Protein AF-A0A7S0REN7-F1 (afdb_monomer_lite)

InterPro domains:
  IPR023296 Glycosyl hydrolase, five-bladed beta-propeller domain superfamily [G3DSA:2.115.10.20] (121-282)
  IPR023296 Glycosyl hydrolase, five-bladed beta-propeller domain superfamily [SSF75005] (129-282)
  IPR052176 Glycosyl Hydrolase Family 43 Enzymes [PTHR43772] (129-278)
  IPR056442 Glucosamine inositolphosphorylceramide transferase 1, N-terminal [PF24793] (71-279)

Secondary structure (DSSP, 8-state):
----------------HHHHHHHHHHHHHHHHHHHHHHHHHHHHHHHSTTT-SS-HHHHHSS--S---STT---SS----EEEEEEEETTEEEEEEEEEE-TTSSTTSS-EEEEEEEEEEEEESSSSSEEEEEEEEEEEETTTTEEEEEEEEESSTTSS-EEEEEEE--SS--EEEEEEEETTTTEEEEEEE-GGGT--SBP-EEEETTTTTS--EE-S--B-SS--SEEEEEEETTEEEEEEEEE-SSSGGGEEEEEEEESSTTS--EE-TT--SB--TTT--

Structure (mmCIF, N/CA/C/O backbone):
data_AF-A0A7S0REN7-F1
#
_entry.id   AF-A0A7S0REN7-F1
#
loop_
_atom_site.group_PDB
_atom_site.id
_atom_site.type_symbol
_atom_site.label_atom_id
_atom_site.label_alt_id
_atom_site.label_comp_id
_atom_site.label_asym_id
_atom_site.label_entity_id
_atom_site.label_seq_id
_atom_site.pdbx_PDB_ins_code
_atom_site.Cartn_x
_atom_site.Cartn_y
_atom_site.Cartn_z
_atom_site.occupancy
_atom_site.B_iso_or_equiv
_atom_site.auth_seq_id
_atom_site.auth_comp_id
_atom_site.auth_asym_id
_atom_site.auth_atom_id
_atom_site.pdbx_PDB_model_num
ATOM 1 N N . ALA A 1 1 ? 48.075 -21.005 -81.619 1.00 33.81 1 ALA A N 1
ATOM 2 C CA . ALA A 1 1 ? 49.100 -20.412 -80.735 1.00 33.81 1 ALA A CA 1
ATOM 3 C C . ALA A 1 1 ? 48.673 -18.976 -80.463 1.00 33.81 1 ALA A C 1
ATOM 5 O O . ALA A 1 1 ? 48.419 -18.291 -81.435 1.00 33.81 1 ALA A O 1
ATOM 6 N N . ILE A 1 2 ? 48.460 -18.442 -79.264 1.00 30.95 2 ILE A N 1
ATOM 7 C CA . ILE A 1 2 ? 48.716 -18.791 -77.857 1.00 30.95 2 ILE A CA 1
ATOM 8 C C . ILE A 1 2 ? 47.701 -17.896 -77.093 1.00 30.95 2 ILE A C 1
ATOM 10 O O . ILE A 1 2 ? 47.558 -16.732 -77.445 1.00 30.95 2 ILE A O 1
ATOM 14 N N . VAL A 1 3 ? 46.753 -18.483 -76.358 1.00 32.97 3 VAL A N 1
ATOM 15 C CA . VAL A 1 3 ? 46.650 -18.496 -74.878 1.00 32.97 3 VAL A CA 1
ATOM 16 C C . VAL A 1 3 ? 46.280 -17.147 -74.230 1.00 32.97 3 VAL A C 1
ATOM 18 O O . VAL A 1 3 ? 46.967 -16.143 -74.359 1.00 32.97 3 VAL A O 1
ATOM 21 N N . SER A 1 4 ? 45.167 -17.224 -73.497 1.00 42.59 4 SER A N 1
ATOM 22 C CA . SER A 1 4 ? 44.650 -16.395 -72.403 1.00 42.59 4 SER A CA 1
ATOM 23 C C . SER A 1 4 ? 45.620 -15.472 -71.654 1.00 42.59 4 SER A C 1
ATOM 25 O O . SER A 1 4 ? 46.671 -15.921 -71.203 1.00 42.59 4 SER A O 1
ATOM 27 N N . ASP A 1 5 ? 45.141 -14.277 -71.294 1.00 36.22 5 ASP A N 1
ATOM 28 C CA . ASP A 1 5 ? 45.510 -13.660 -70.012 1.00 36.22 5 ASP A CA 1
ATOM 29 C C . ASP A 1 5 ? 44.268 -13.039 -69.342 1.00 36.22 5 ASP A C 1
ATOM 31 O O . ASP A 1 5 ? 43.899 -11.885 -69.555 1.00 36.22 5 ASP A O 1
ATOM 35 N N . LEU A 1 6 ? 43.576 -13.867 -68.553 1.00 46.84 6 LEU A N 1
ATOM 36 C CA . LEU A 1 6 ? 42.616 -13.441 -67.537 1.00 46.84 6 LEU A CA 1
ATOM 37 C C . LEU A 1 6 ? 43.421 -12.927 -66.337 1.00 46.84 6 LEU A C 1
ATOM 39 O O . LEU A 1 6 ? 43.790 -13.711 -65.462 1.00 46.84 6 LEU A O 1
ATOM 43 N N . ARG A 1 7 ? 43.680 -11.616 -66.261 1.00 38.50 7 ARG A N 1
ATOM 44 C CA . ARG A 1 7 ? 44.130 -10.989 -65.008 1.00 38.50 7 ARG A CA 1
ATOM 45 C C . ARG A 1 7 ? 42.995 -10.220 -64.359 1.00 38.50 7 ARG A C 1
ATOM 47 O O . ARG A 1 7 ? 42.402 -9.317 -64.936 1.00 38.50 7 ARG A O 1
ATOM 54 N N . SER A 1 8 ? 42.734 -10.648 -63.132 1.00 44.62 8 SER A N 1
ATOM 55 C CA . SER A 1 8 ? 41.838 -10.091 -62.131 1.00 44.62 8 SER A CA 1
ATOM 56 C C . SER A 1 8 ? 41.814 -8.557 -62.081 1.00 44.62 8 SER A C 1
ATOM 58 O O . SER A 1 8 ? 42.856 -7.910 -62.240 1.00 44.62 8 SER A O 1
ATOM 60 N N . PRO A 1 9 ? 40.661 -7.940 -61.756 1.00 40.53 9 PRO A N 1
ATOM 61 C CA . PRO A 1 9 ? 40.648 -6.536 -61.393 1.00 40.53 9 PRO A CA 1
ATOM 62 C C . PRO A 1 9 ? 41.378 -6.397 -60.053 1.00 40.53 9 PRO A C 1
ATOM 64 O O . PRO A 1 9 ? 40.871 -6.764 -58.992 1.00 40.53 9 PRO A O 1
ATOM 67 N N . LYS A 1 10 ? 42.610 -5.881 -60.095 1.00 41.25 10 LYS A N 1
ATOM 68 C CA . LYS A 1 10 ? 43.272 -5.348 -58.905 1.00 41.25 10 LYS A CA 1
ATOM 69 C C . LYS A 1 10 ? 42.461 -4.141 -58.450 1.00 41.25 10 LYS A C 1
ATOM 71 O O . LYS A 1 10 ? 42.621 -3.050 -58.993 1.00 41.25 10 LYS A O 1
ATOM 76 N N . TRP A 1 11 ? 41.611 -4.335 -57.448 1.00 40.16 11 TRP A N 1
ATOM 77 C CA . TRP A 1 11 ? 41.048 -3.247 -56.660 1.00 40.16 11 TRP A CA 1
ATOM 78 C C . TRP A 1 11 ? 42.216 -2.494 -56.010 1.00 40.16 11 TRP A C 1
ATOM 80 O O . TRP A 1 11 ? 42.711 -2.875 -54.952 1.00 40.16 11 TRP A O 1
ATOM 90 N N . ARG A 1 12 ? 42.728 -1.452 -56.677 1.00 43.12 12 ARG A N 1
ATOM 91 C CA . ARG A 1 12 ? 43.584 -0.464 -56.019 1.00 43.12 12 ARG A CA 1
ATOM 92 C C . ARG A 1 12 ? 42.684 0.265 -55.035 1.00 43.12 12 ARG A C 1
ATOM 94 O O . ARG A 1 12 ? 41.888 1.104 -55.439 1.00 43.12 12 ARG A O 1
ATOM 101 N N . LEU A 1 13 ? 42.789 -0.085 -53.759 1.00 50.38 13 LEU A N 1
ATOM 102 C CA . LEU A 1 13 ? 42.342 0.778 -52.674 1.00 50.38 13 LEU A CA 1
ATOM 103 C C . LEU A 1 13 ? 43.127 2.086 -52.810 1.00 50.38 13 LEU A C 1
ATOM 105 O O . LEU A 1 13 ? 44.340 2.118 -52.609 1.00 50.38 13 LEU A O 1
ATOM 109 N N . TRP A 1 14 ? 42.449 3.138 -53.261 1.00 46.91 14 TRP A N 1
ATOM 110 C CA . TRP A 1 14 ? 43.012 4.478 -53.326 1.00 46.91 14 TRP A CA 1
ATOM 111 C C . TRP A 1 14 ? 43.194 4.990 -51.897 1.00 46.91 14 TRP A C 1
ATOM 113 O O . TRP A 1 14 ? 42.246 5.427 -51.253 1.00 46.91 14 TRP A O 1
ATOM 123 N N . GLY A 1 15 ? 44.425 4.903 -51.407 1.00 51.69 15 GLY A N 1
ATOM 124 C CA . GLY A 1 15 ? 44.883 5.591 -50.213 1.00 51.69 15 GLY A CA 1
ATOM 125 C C . GLY A 1 15 ? 46.402 5.557 -50.173 1.00 51.69 15 GLY A C 1
ATOM 126 O O . GLY A 1 15 ? 46.989 4.479 -50.196 1.00 51.69 15 GLY A O 1
ATOM 127 N N . THR A 1 16 ? 47.061 6.714 -50.161 1.00 59.72 16 THR A N 1
ATOM 128 C CA . THR A 1 16 ? 48.510 6.769 -49.911 1.00 59.72 16 THR A CA 1
ATOM 129 C C . THR A 1 16 ? 48.798 6.221 -48.505 1.00 59.72 16 THR A C 1
ATOM 131 O O . THR A 1 16 ? 47.947 6.330 -47.620 1.00 59.72 16 THR A O 1
ATOM 134 N N . ASP A 1 17 ? 49.983 5.653 -48.249 1.00 59.38 17 ASP A N 1
ATOM 135 C CA . ASP A 1 17 ? 50.345 5.126 -46.914 1.00 59.38 17 ASP A CA 1
ATOM 136 C C . ASP A 1 17 ? 50.125 6.159 -45.786 1.00 59.38 17 ASP A C 1
ATOM 138 O O . ASP A 1 17 ? 49.786 5.808 -44.654 1.00 59.38 17 ASP A O 1
ATOM 142 N N . GLY A 1 18 ? 50.234 7.454 -46.107 1.00 58.06 18 GLY A N 1
ATOM 143 C CA . GLY A 1 18 ? 49.880 8.560 -45.215 1.00 58.06 18 GLY A CA 1
ATOM 144 C C . GLY A 1 18 ? 48.388 8.636 -44.862 1.00 58.06 18 GLY A C 1
ATOM 145 O O . GLY A 1 18 ? 48.058 8.845 -43.696 1.00 58.06 18 GLY A O 1
ATOM 146 N N . GLN A 1 19 ? 47.479 8.405 -45.817 1.00 56.06 19 GLN A N 1
ATOM 147 C CA . GLN A 1 19 ? 46.034 8.348 -45.557 1.00 56.06 19 GLN A CA 1
ATOM 148 C C . GLN A 1 19 ? 45.665 7.149 -44.679 1.00 56.06 19 GLN A C 1
ATOM 150 O O . GLN A 1 19 ? 44.916 7.307 -43.720 1.00 56.06 19 GLN A O 1
ATOM 155 N N . LEU A 1 20 ? 46.222 5.964 -44.939 1.00 58.69 20 LEU A N 1
ATOM 156 C CA . LEU A 1 20 ? 45.968 4.771 -44.119 1.00 58.69 20 LEU A CA 1
ATOM 157 C C . LEU A 1 20 ? 46.456 4.936 -42.672 1.00 58.69 20 LEU A C 1
ATOM 159 O O . LEU A 1 20 ? 45.767 4.518 -41.740 1.00 58.69 20 LEU A O 1
ATOM 163 N N . ARG A 1 21 ? 47.614 5.577 -42.459 1.00 60.66 21 ARG A N 1
ATOM 164 C CA . ARG A 1 21 ? 48.108 5.908 -41.111 1.00 60.66 21 ARG A CA 1
ATOM 165 C C . ARG A 1 21 ? 47.229 6.949 -40.421 1.00 60.66 21 ARG A C 1
ATOM 167 O O . ARG A 1 21 ? 46.915 6.767 -39.251 1.00 60.66 21 ARG A O 1
ATOM 174 N N . PHE A 1 22 ? 46.782 7.980 -41.138 1.00 69.44 22 PHE A N 1
ATOM 175 C CA . PHE A 1 22 ? 45.851 8.979 -40.609 1.00 69.44 22 PHE A CA 1
ATOM 176 C C . PHE A 1 22 ? 44.523 8.348 -40.167 1.00 69.44 22 PHE A C 1
ATOM 178 O O . PHE A 1 22 ? 44.097 8.563 -39.035 1.00 69.44 22 PHE A O 1
ATOM 185 N N . TRP A 1 23 ? 43.913 7.499 -41.003 1.00 61.53 23 TRP A N 1
ATOM 186 C CA . TRP A 1 23 ? 42.665 6.803 -40.672 1.00 61.53 23 TRP A CA 1
ATOM 187 C C . TRP A 1 23 ? 42.815 5.842 -39.488 1.00 61.53 23 TRP A C 1
ATOM 189 O O . TRP A 1 23 ? 41.913 5.765 -38.660 1.00 61.53 23 TRP A O 1
ATOM 199 N N . ARG A 1 24 ? 43.957 5.154 -39.348 1.00 71.25 24 ARG A N 1
ATOM 200 C CA . ARG A 1 24 ? 44.240 4.302 -38.176 1.00 71.25 24 ARG A CA 1
ATOM 201 C C . ARG A 1 24 ? 44.377 5.111 -36.888 1.00 71.25 24 ARG A C 1
ATOM 203 O O . ARG A 1 24 ? 43.825 4.711 -35.868 1.00 71.25 24 ARG A O 1
ATOM 210 N N . SER A 1 25 ? 45.062 6.252 -36.936 1.00 73.00 25 SER A N 1
ATOM 211 C CA . SER A 1 25 ? 45.193 7.153 -35.786 1.00 73.00 25 SER A CA 1
ATOM 212 C C . SER A 1 25 ? 43.855 7.789 -35.405 1.00 73.00 25 SER A C 1
ATOM 214 O O . SER A 1 25 ? 43.513 7.835 -34.226 1.00 73.00 25 SER A O 1
ATOM 216 N N . ALA A 1 26 ? 43.071 8.226 -36.394 1.00 75.44 26 ALA A N 1
ATOM 217 C CA . ALA A 1 26 ? 41.740 8.789 -36.188 1.00 75.44 26 ALA A CA 1
ATOM 218 C C . ALA A 1 26 ? 40.763 7.751 -35.614 1.00 75.44 26 ALA A C 1
ATOM 220 O O . ALA A 1 26 ? 40.031 8.056 -34.677 1.00 75.44 26 ALA A O 1
ATOM 221 N N . LEU A 1 27 ? 40.797 6.511 -36.115 1.00 80.62 27 LEU A N 1
ATOM 222 C CA . LEU A 1 27 ? 39.989 5.414 -35.584 1.00 80.62 27 LEU A CA 1
ATOM 223 C C . LEU A 1 27 ? 40.404 5.060 -34.150 1.00 80.62 27 LEU A C 1
ATOM 225 O O . LEU A 1 27 ? 39.541 4.904 -33.294 1.00 80.62 27 LEU A O 1
ATOM 229 N N . GLY A 1 28 ? 41.710 5.005 -33.866 1.00 84.31 28 GLY A N 1
ATOM 230 C CA . GLY A 1 28 ? 42.232 4.784 -32.515 1.00 84.31 28 GLY A CA 1
ATOM 231 C C . GLY A 1 28 ? 41.762 5.858 -31.531 1.00 84.31 28 GLY A C 1
ATOM 232 O O . GLY A 1 28 ? 41.198 5.538 -30.485 1.00 84.31 28 GLY A O 1
ATOM 233 N N . LEU A 1 29 ? 41.893 7.133 -31.900 1.00 85.12 29 LEU A N 1
ATOM 234 C CA . LEU A 1 29 ? 41.398 8.255 -31.097 1.00 85.12 29 LEU A CA 1
ATOM 235 C C . LEU A 1 29 ? 39.882 8.190 -30.885 1.00 85.12 29 LEU A C 1
ATOM 237 O O . LEU A 1 29 ? 39.418 8.387 -29.765 1.00 85.12 29 LEU A O 1
ATOM 241 N N . TRP A 1 30 ? 39.115 7.856 -31.925 1.00 85.94 30 TRP A N 1
ATOM 242 C CA . TRP A 1 30 ? 37.665 7.707 -31.822 1.00 85.94 30 TRP A CA 1
ATOM 243 C C . TRP A 1 30 ? 37.271 6.560 -30.885 1.00 85.94 30 TRP A C 1
ATOM 245 O O . TRP A 1 30 ? 36.405 6.735 -30.031 1.00 85.94 30 TRP A O 1
ATOM 255 N N . THR A 1 31 ? 37.949 5.411 -30.971 1.00 86.69 31 THR A N 1
ATOM 256 C CA . THR A 1 31 ? 37.704 4.280 -30.062 1.00 86.69 31 THR A CA 1
ATOM 257 C C . THR A 1 31 ? 38.040 4.611 -28.612 1.00 86.69 31 THR A C 1
ATOM 259 O O . THR A 1 31 ? 37.257 4.280 -27.725 1.00 86.69 31 THR A O 1
ATOM 262 N N . ILE A 1 32 ? 39.146 5.318 -28.357 1.00 89.62 32 ILE A N 1
ATOM 263 C CA . ILE A 1 32 ? 39.534 5.745 -27.006 1.00 89.62 32 ILE A CA 1
ATOM 264 C C . ILE A 1 32 ? 38.531 6.760 -26.458 1.00 89.62 32 ILE A C 1
ATOM 266 O O . ILE A 1 32 ? 38.099 6.626 -25.314 1.00 89.62 32 ILE A O 1
ATOM 270 N N . ALA A 1 33 ? 38.112 7.738 -27.265 1.00 85.56 33 ALA A N 1
ATOM 271 C CA . ALA A 1 33 ? 37.106 8.716 -26.862 1.00 85.56 33 ALA A CA 1
ATOM 272 C C . ALA A 1 33 ? 35.758 8.041 -26.563 1.00 85.56 33 ALA A C 1
ATOM 274 O O . ALA A 1 33 ? 35.149 8.312 -25.532 1.00 85.56 33 ALA A O 1
ATOM 275 N N . SER A 1 34 ? 35.324 7.108 -27.415 1.00 83.56 34 SER A N 1
ATOM 276 C CA . SER A 1 34 ? 34.067 6.375 -27.242 1.00 83.56 34 SER A CA 1
ATOM 277 C C . SER A 1 34 ? 34.089 5.468 -26.006 1.00 83.56 34 SER A C 1
ATOM 279 O O . SER A 1 34 ? 33.140 5.483 -25.220 1.00 83.56 34 SER A O 1
ATOM 281 N N . LEU A 1 35 ? 35.191 4.747 -25.765 1.00 89.56 35 LEU A N 1
ATOM 282 C CA . LEU A 1 35 ? 35.379 3.952 -24.548 1.00 89.56 35 LEU A CA 1
ATOM 283 C C . LEU A 1 35 ? 35.406 4.833 -23.301 1.00 89.56 35 LEU A C 1
ATOM 285 O O . LEU A 1 35 ? 34.738 4.512 -22.326 1.00 89.56 35 LEU A O 1
ATOM 289 N N . THR A 1 36 ? 36.118 5.960 -23.342 1.00 85.75 36 THR A N 1
ATOM 290 C CA . THR A 1 36 ? 36.177 6.907 -22.219 1.00 85.75 36 THR A CA 1
ATOM 291 C C . THR A 1 36 ? 34.792 7.459 -21.892 1.00 85.75 36 THR A C 1
ATOM 293 O O . THR A 1 36 ? 34.384 7.406 -20.738 1.00 85.75 36 THR A O 1
ATOM 296 N N . ILE A 1 37 ? 34.029 7.914 -22.892 1.00 83.19 37 ILE A N 1
ATOM 297 C CA . ILE A 1 37 ? 32.650 8.392 -22.697 1.00 83.19 37 ILE A CA 1
ATOM 298 C C . ILE A 1 37 ? 31.770 7.278 -22.127 1.00 83.19 37 ILE A C 1
ATOM 300 O O . ILE A 1 37 ? 31.013 7.520 -21.196 1.00 83.19 37 ILE A O 1
ATOM 304 N N . THR A 1 38 ? 31.891 6.050 -22.635 1.00 81.00 38 THR A N 1
ATOM 305 C CA . THR A 1 38 ? 31.109 4.906 -22.142 1.00 81.00 38 THR A CA 1
ATOM 306 C C . THR A 1 38 ? 31.441 4.583 -20.686 1.00 81.00 38 THR A C 1
ATOM 308 O O . THR A 1 38 ? 30.536 4.376 -19.885 1.00 81.00 38 THR A O 1
ATOM 311 N N . ILE A 1 39 ? 32.727 4.578 -20.322 1.00 83.25 39 ILE A N 1
ATOM 312 C CA . ILE A 1 39 ? 33.175 4.365 -18.941 1.00 83.25 39 ILE A CA 1
ATOM 313 C C . ILE A 1 39 ? 32.628 5.468 -18.044 1.00 83.25 39 ILE A C 1
ATOM 315 O O . ILE A 1 39 ? 32.069 5.160 -16.999 1.00 83.25 39 ILE A O 1
ATOM 319 N N . VAL A 1 40 ? 32.729 6.731 -18.462 1.00 79.69 40 VAL A N 1
ATOM 320 C CA . VAL A 1 40 ? 32.171 7.848 -17.701 1.00 79.69 40 VAL A CA 1
ATOM 321 C C . VAL A 1 40 ? 30.665 7.658 -17.526 1.00 79.69 40 VAL A C 1
ATOM 323 O O . VAL A 1 40 ? 30.216 7.601 -16.395 1.00 79.69 40 VAL A O 1
ATOM 326 N N . LEU A 1 41 ? 29.895 7.412 -18.588 1.00 73.06 41 LEU A N 1
ATOM 327 C CA . LEU A 1 41 ? 28.443 7.199 -18.490 1.00 73.06 41 LEU A CA 1
ATOM 328 C C . LEU A 1 41 ? 28.038 5.987 -17.624 1.00 73.06 41 LEU A C 1
ATOM 330 O O . LEU A 1 41 ? 26.944 5.984 -17.069 1.00 73.06 41 LEU A O 1
ATOM 334 N N . LEU A 1 42 ? 28.889 4.962 -17.495 1.00 74.56 42 LEU A N 1
ATOM 335 C CA . LEU A 1 42 ? 28.635 3.793 -16.640 1.00 74.56 42 LEU A CA 1
ATOM 336 C C . LEU A 1 42 ? 29.034 4.012 -15.177 1.00 74.56 42 LEU A C 1
ATOM 338 O O . LEU A 1 42 ? 28.395 3.474 -14.274 1.00 74.56 42 LEU A O 1
ATOM 342 N N . VAL A 1 43 ? 30.108 4.761 -14.945 1.00 75.50 43 VAL A N 1
ATOM 343 C CA . VAL A 1 43 ? 30.686 4.991 -13.616 1.00 75.50 43 VAL A CA 1
ATOM 344 C C . VAL A 1 43 ? 30.007 6.165 -12.914 1.00 75.50 43 VAL A C 1
ATOM 346 O O . VAL A 1 43 ? 29.821 6.146 -11.700 1.00 75.50 43 VAL A O 1
ATOM 349 N N . ASP A 1 44 ? 29.587 7.164 -13.675 1.00 69.50 44 ASP A N 1
ATOM 350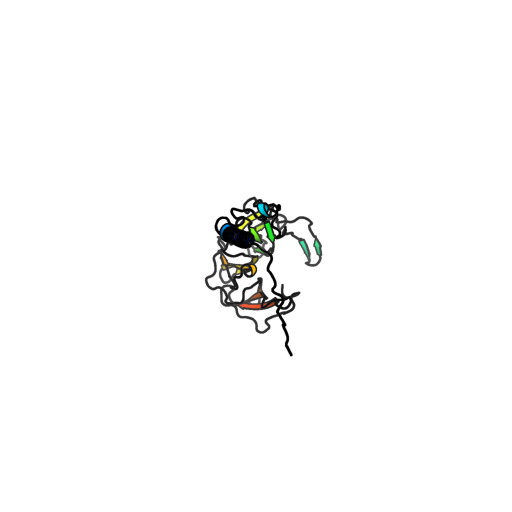 C CA . ASP A 1 44 ? 29.007 8.406 -13.184 1.00 69.50 44 ASP A CA 1
ATOM 351 C C . ASP A 1 44 ? 27.744 8.219 -12.310 1.00 69.50 44 ASP A C 1
ATOM 353 O O . ASP A 1 44 ? 27.683 8.778 -11.207 1.00 69.50 44 ASP A O 1
ATOM 357 N N . PRO A 1 45 ? 26.789 7.331 -12.665 1.00 61.31 45 PRO A N 1
ATOM 358 C CA . PRO A 1 45 ? 25.631 7.039 -11.817 1.00 61.31 45 PRO A CA 1
ATOM 359 C C . PRO A 1 45 ? 25.972 6.282 -10.522 1.00 61.31 45 PRO A C 1
ATOM 361 O O . PRO A 1 45 ? 25.097 6.093 -9.678 1.00 61.31 45 PRO A O 1
ATOM 364 N N . LEU A 1 46 ? 27.205 5.790 -10.347 1.00 68.62 46 LEU A N 1
ATOM 365 C CA . LEU A 1 46 ? 27.612 5.071 -9.133 1.00 68.62 46 LEU A CA 1
ATOM 366 C C . LEU A 1 46 ? 28.034 6.015 -8.003 1.00 68.62 46 LEU A C 1
ATOM 368 O O . LEU A 1 46 ? 27.914 5.637 -6.840 1.00 68.62 46 LEU A O 1
ATOM 372 N N . PHE A 1 47 ? 28.490 7.228 -8.326 1.00 64.94 47 PHE A N 1
ATOM 373 C CA . PHE A 1 47 ? 28.984 8.191 -7.338 1.00 64.94 47 PHE A CA 1
ATOM 374 C C . PHE A 1 47 ? 27.930 9.214 -6.896 1.00 64.94 47 PHE A C 1
ATOM 376 O O . PHE A 1 47 ? 28.012 9.700 -5.772 1.00 64.94 47 PHE A O 1
ATOM 383 N N . ASN A 1 48 ? 26.936 9.530 -7.740 1.00 54.75 48 ASN A N 1
ATOM 384 C CA . ASN A 1 48 ? 25.947 10.573 -7.445 1.00 54.75 48 ASN A CA 1
ATOM 385 C C . ASN A 1 48 ? 24.539 10.211 -7.953 1.00 54.75 48 ASN A C 1
ATOM 387 O O . ASN A 1 48 ? 24.029 10.790 -8.911 1.00 54.75 48 ASN A O 1
ATOM 391 N N . ARG A 1 49 ? 23.898 9.211 -7.340 1.00 54.19 49 ARG A N 1
ATOM 392 C CA . ARG A 1 49 ? 22.509 8.856 -7.683 1.00 54.19 49 ARG A CA 1
ATOM 393 C C . ARG A 1 49 ? 21.559 9.985 -7.256 1.00 54.19 49 ARG A C 1
ATOM 395 O O . ARG A 1 49 ? 21.704 10.454 -6.130 1.00 54.19 49 ARG A O 1
ATOM 402 N N . PRO A 1 50 ? 20.587 10.410 -8.087 1.00 51.41 50 PRO A N 1
ATOM 403 C CA . PRO A 1 50 ? 20.185 9.861 -9.393 1.00 51.41 50 PRO A CA 1
ATOM 404 C C . PRO A 1 50 ? 20.825 10.527 -10.635 1.00 51.41 50 PRO A C 1
ATOM 406 O O . PRO A 1 50 ? 20.625 10.032 -11.739 1.00 51.41 50 PRO A O 1
ATOM 409 N N . ASN A 1 51 ? 21.587 11.618 -10.482 1.00 54.22 51 ASN A N 1
ATOM 410 C CA . ASN A 1 51 ? 21.921 12.541 -11.583 1.00 54.22 51 ASN A CA 1
ATOM 411 C C . ASN A 1 51 ? 23.330 12.394 -12.200 1.00 54.22 51 ASN A C 1
ATOM 413 O O . ASN A 1 51 ? 23.571 12.966 -13.261 1.00 54.22 51 ASN A O 1
ATOM 417 N N . GLY A 1 52 ? 24.257 11.671 -11.561 1.00 57.59 52 GLY A N 1
ATOM 418 C CA . GLY A 1 52 ? 25.667 11.631 -11.971 1.00 57.59 52 GLY A CA 1
ATOM 419 C C . GLY A 1 52 ? 26.417 12.967 -11.768 1.00 57.59 52 GLY A C 1
ATOM 420 O O . GLY A 1 52 ? 25.892 13.904 -11.161 1.00 57.59 52 GLY A O 1
ATOM 421 N N . LEU A 1 53 ? 27.674 13.053 -12.210 1.00 58.78 53 LEU A N 1
ATOM 422 C CA . LEU A 1 53 ? 28.496 14.264 -12.374 1.00 58.78 53 LEU A CA 1
ATOM 423 C C . LEU A 1 53 ? 28.297 14.885 -13.767 1.00 58.78 53 LEU A C 1
ATOM 425 O O . LEU A 1 53 ? 28.415 16.103 -13.904 1.00 58.78 53 LEU A O 1
ATOM 429 N N . ILE A 1 54 ? 27.992 14.084 -14.797 1.00 60.12 54 ILE A N 1
ATOM 430 C CA . ILE A 1 54 ? 27.610 14.568 -16.127 1.00 60.12 54 ILE A CA 1
ATOM 431 C C . ILE A 1 54 ? 26.095 14.500 -16.240 1.00 60.12 54 ILE A C 1
ATOM 433 O O . ILE A 1 54 ? 25.513 13.467 -16.567 1.00 60.12 54 ILE A O 1
ATOM 437 N N . THR A 1 55 ? 25.447 15.642 -16.032 1.00 55.34 55 THR A N 1
ATOM 438 C CA . THR A 1 55 ? 24.009 15.740 -16.247 1.00 55.34 55 THR A CA 1
ATOM 439 C C . THR A 1 55 ? 23.692 15.428 -17.712 1.00 55.34 55 THR A C 1
ATOM 441 O O . THR A 1 55 ? 24.259 16.019 -18.638 1.00 55.34 55 THR A O 1
ATOM 444 N N . THR A 1 56 ? 22.747 14.514 -17.949 1.00 55.19 56 THR A N 1
ATOM 445 C CA . THR A 1 56 ? 22.237 14.180 -19.295 1.00 55.19 56 THR A CA 1
ATOM 446 C C . THR A 1 56 ? 21.752 15.419 -20.051 1.00 55.19 56 THR A C 1
ATOM 448 O O . THR A 1 56 ? 21.723 15.431 -21.285 1.00 55.19 56 THR A O 1
ATOM 451 N N . SER A 1 57 ? 21.460 16.503 -19.329 1.00 55.00 57 SER A N 1
ATOM 452 C CA . SER A 1 57 ? 21.135 17.809 -19.884 1.00 55.00 57 SER A CA 1
ATOM 453 C C . SER A 1 57 ? 22.231 18.453 -20.711 1.00 55.00 57 SER A C 1
ATOM 455 O O . SER A 1 57 ? 21.926 19.133 -21.688 1.00 55.00 57 SER A O 1
ATOM 457 N N . LEU A 1 58 ? 23.498 18.221 -20.362 1.00 59.84 58 LEU A N 1
ATOM 458 C CA . LEU A 1 58 ? 24.634 18.756 -21.108 1.00 59.84 58 LEU A CA 1
ATOM 459 C C . LEU A 1 58 ? 24.733 18.129 -22.511 1.00 59.84 58 LEU A C 1
ATOM 461 O O . LEU A 1 58 ? 25.150 18.788 -23.458 1.00 59.84 58 LEU A O 1
ATOM 465 N N . LEU A 1 59 ? 24.328 16.861 -22.646 1.00 60.88 59 LEU A N 1
ATOM 466 C CA . LEU A 1 59 ? 24.400 16.095 -23.895 1.00 60.88 59 LEU A CA 1
ATOM 467 C C . LEU A 1 59 ? 23.123 16.197 -24.738 1.00 60.88 59 LEU A C 1
ATOM 469 O O . LEU A 1 59 ? 23.189 16.137 -25.963 1.00 60.88 59 LEU A O 1
ATOM 473 N N . THR A 1 60 ? 21.961 16.325 -24.096 1.00 60.41 60 THR A N 1
ATOM 474 C CA . THR A 1 60 ? 20.651 16.252 -24.769 1.00 60.41 60 THR A CA 1
ATOM 475 C C . THR A 1 60 ? 19.950 17.602 -24.915 1.00 60.41 60 THR A C 1
ATOM 477 O O . THR A 1 60 ? 18.952 17.688 -25.630 1.00 60.41 60 THR A O 1
ATOM 480 N N . GLY A 1 61 ? 20.426 18.651 -24.232 1.00 56.03 61 GLY A N 1
ATOM 481 C CA . GLY A 1 61 ? 19.756 19.955 -24.173 1.00 56.03 61 GLY A CA 1
ATOM 482 C C . GLY A 1 61 ? 18.417 19.939 -23.422 1.00 56.03 61 GLY A C 1
ATOM 483 O O . GLY A 1 61 ? 17.688 20.929 -23.455 1.00 56.03 61 GLY A O 1
ATOM 484 N N . ARG A 1 62 ? 18.067 18.829 -22.760 1.00 52.69 62 ARG A N 1
ATOM 485 C CA . ARG A 1 62 ? 16.863 18.689 -21.927 1.00 52.69 62 ARG A CA 1
ATOM 486 C C . ARG A 1 62 ? 17.240 18.846 -20.456 1.00 52.69 62 ARG A C 1
ATOM 488 O O . ARG A 1 62 ? 18.285 18.341 -20.091 1.00 52.69 62 ARG A O 1
ATOM 495 N N . PRO A 1 63 ? 16.463 19.522 -19.599 1.00 53.31 63 PRO A N 1
ATOM 496 C CA . PRO A 1 63 ? 16.778 19.605 -18.168 1.00 53.31 63 PRO A CA 1
ATOM 497 C C . PRO A 1 63 ? 16.991 18.207 -17.553 1.00 53.31 63 PRO A C 1
ATOM 499 O O . PRO A 1 63 ? 16.380 17.248 -18.014 1.00 53.31 63 PRO A O 1
ATOM 502 N N . SER A 1 64 ? 17.879 18.108 -16.550 1.00 53.66 64 SER A N 1
ATOM 503 C CA . SER A 1 64 ? 18.155 16.875 -15.785 1.00 53.66 64 SER A CA 1
ATOM 504 C C . SER A 1 64 ? 16.840 16.174 -15.439 1.00 53.66 64 SER A C 1
ATOM 506 O O . SER A 1 64 ? 15.948 16.836 -14.915 1.00 53.66 64 SER A O 1
ATOM 508 N N . ASP A 1 65 ? 16.731 14.873 -15.732 1.00 55.38 65 ASP A N 1
ATOM 509 C CA . ASP A 1 65 ? 15.472 14.095 -15.783 1.00 55.38 65 ASP A CA 1
ATOM 510 C C . ASP A 1 65 ? 14.652 14.050 -14.476 1.00 55.38 65 ASP A C 1
ATOM 512 O O . ASP A 1 65 ? 13.564 13.488 -14.466 1.00 55.38 65 ASP A O 1
ATOM 516 N N . SER A 1 66 ? 15.121 14.655 -13.384 1.00 58.91 66 SER A N 1
ATOM 517 C CA . SER A 1 66 ? 14.366 14.771 -12.138 1.00 58.91 66 SER A CA 1
ATOM 518 C C . SER A 1 66 ? 14.667 16.095 -11.440 1.00 58.91 66 SER A C 1
ATOM 520 O O . SER A 1 66 ? 15.766 16.297 -10.913 1.00 58.91 66 SER A O 1
ATOM 522 N N . ASP A 1 67 ? 13.685 16.996 -11.411 1.00 65.38 67 ASP A N 1
ATOM 523 C CA . ASP A 1 67 ? 13.704 18.148 -10.508 1.00 65.38 67 ASP A CA 1
ATOM 524 C C . ASP A 1 67 ? 13.557 17.633 -9.063 1.00 65.38 67 ASP A C 1
ATOM 526 O O . ASP A 1 67 ? 12.540 17.019 -8.752 1.00 65.38 67 ASP A O 1
ATOM 530 N N . PRO A 1 68 ? 14.540 17.848 -8.167 1.00 65.94 68 PRO A N 1
ATOM 531 C CA . PRO A 1 68 ? 14.507 17.308 -6.807 1.00 65.94 68 PRO A CA 1
ATOM 532 C C . PRO A 1 68 ? 13.506 18.029 -5.890 1.00 65.94 68 PRO A C 1
ATOM 534 O O . PRO A 1 68 ? 13.407 17.700 -4.704 1.00 65.94 68 PRO A O 1
ATOM 537 N N . ARG A 1 69 ? 12.801 19.051 -6.390 1.00 72.81 69 ARG A N 1
ATOM 538 C CA . ARG A 1 69 ? 11.716 19.718 -5.665 1.00 72.81 69 ARG A CA 1
ATOM 539 C C . ARG A 1 69 ? 10.466 18.824 -5.630 1.00 72.81 69 ARG A C 1
ATOM 541 O O . ARG A 1 69 ? 10.240 18.054 -6.560 1.00 72.81 69 ARG A O 1
ATOM 548 N N . PRO A 1 70 ? 9.621 18.932 -4.587 1.00 74.31 70 PRO A N 1
ATOM 549 C CA . PRO A 1 70 ? 8.328 18.252 -4.567 1.00 74.31 70 PRO A CA 1
ATOM 550 C C . PRO A 1 70 ? 7.505 18.583 -5.818 1.00 74.31 70 PRO A C 1
ATOM 552 O O . PRO A 1 70 ? 7.485 19.737 -6.249 1.00 74.31 70 PRO A O 1
ATOM 555 N N . CYS A 1 71 ? 6.825 17.581 -6.379 1.00 80.06 71 CYS A N 1
ATOM 556 C CA . CYS A 1 71 ? 6.123 17.676 -7.665 1.00 80.06 71 CYS A CA 1
ATOM 557 C C . CYS A 1 71 ? 7.019 18.055 -8.855 1.00 80.06 71 CYS A C 1
ATOM 559 O O . CYS A 1 71 ? 6.541 18.636 -9.833 1.00 80.06 71 CYS A O 1
ATOM 561 N N . GLY A 1 72 ? 8.316 17.766 -8.763 1.00 72.31 72 GLY A N 1
ATOM 562 C CA . GLY A 1 72 ? 9.244 17.912 -9.869 1.00 72.31 72 GLY A CA 1
ATOM 563 C C . GLY A 1 72 ? 8.844 17.051 -11.066 1.00 72.31 72 GLY A C 1
ATOM 564 O O . GLY A 1 72 ? 8.204 16.011 -10.926 1.00 72.31 72 GLY A O 1
ATOM 565 N N . TYR A 1 73 ? 9.217 17.495 -12.263 1.00 69.50 73 TYR A N 1
ATOM 566 C CA . TYR A 1 73 ? 9.004 16.714 -13.476 1.00 69.50 73 TYR A CA 1
ATOM 567 C C . TYR A 1 73 ? 9.978 15.529 -13.517 1.00 69.50 73 TYR A C 1
ATOM 569 O O . TYR A 1 73 ? 11.184 15.747 -13.403 1.00 69.50 73 TYR A O 1
ATOM 577 N N . ASP A 1 74 ? 9.460 14.308 -13.690 1.00 72.31 74 ASP A N 1
ATOM 578 C CA . ASP A 1 74 ? 10.266 13.076 -13.671 1.00 72.31 74 ASP A CA 1
ATOM 579 C C . ASP A 1 74 ? 9.829 11.988 -14.680 1.00 72.31 74 ASP A C 1
ATOM 581 O O . ASP A 1 74 ? 10.235 10.836 -14.569 1.00 72.31 74 ASP A O 1
ATOM 585 N N . TYR A 1 75 ? 8.991 12.323 -15.672 1.00 71.00 75 TYR A N 1
ATOM 586 C CA . TYR A 1 75 ? 8.381 11.386 -16.642 1.00 71.00 75 TYR A CA 1
ATOM 587 C C . TYR A 1 75 ? 7.602 10.189 -16.042 1.00 71.00 75 TYR A C 1
ATOM 589 O O . TYR A 1 75 ? 7.076 9.376 -16.806 1.00 71.00 75 TYR A O 1
ATOM 597 N N . GLU A 1 76 ? 7.453 10.078 -14.717 1.00 74.31 76 GLU A N 1
ATOM 598 C CA . GLU A 1 76 ? 6.712 8.989 -14.059 1.00 74.31 76 GLU A CA 1
ATOM 599 C C . GLU A 1 76 ? 5.236 9.348 -13.783 1.00 74.31 76 GLU A C 1
ATOM 601 O O . GLU A 1 76 ? 4.421 8.483 -13.443 1.00 74.31 76 GLU A O 1
ATOM 606 N N . GLY A 1 77 ? 4.864 10.607 -14.039 1.00 71.94 77 GLY A N 1
ATOM 607 C CA . GLY A 1 77 ? 3.498 11.126 -13.971 1.00 71.94 77 GLY A CA 1
ATOM 608 C C . GLY A 1 77 ? 3.176 11.817 -12.645 1.00 71.94 77 GLY A C 1
ATOM 609 O O . GLY A 1 77 ? 3.860 11.647 -11.647 1.00 71.94 77 GLY A O 1
ATOM 610 N N . SER A 1 78 ? 2.100 12.605 -12.626 1.00 80.44 78 SER A N 1
ATOM 611 C CA . SER A 1 78 ? 1.687 13.399 -11.456 1.00 80.44 78 SER A CA 1
ATOM 612 C C . SER A 1 78 ? 0.462 12.787 -10.777 1.00 80.44 78 SER A C 1
ATOM 614 O O . SER A 1 78 ? -0.619 13.377 -10.765 1.00 80.44 78 SER A O 1
ATOM 616 N N . TRP A 1 79 ? 0.610 11.566 -10.259 1.00 91.88 79 TRP A N 1
ATOM 617 C CA . TRP A 1 79 ? -0.478 10.870 -9.568 1.00 91.88 79 TRP A CA 1
ATOM 618 C C . TRP A 1 79 ? -0.838 11.549 -8.242 1.00 91.88 79 TRP A C 1
ATOM 620 O O . TRP A 1 79 ? 0.020 12.050 -7.507 1.00 91.88 79 TRP A O 1
ATOM 630 N N . GLN A 1 80 ? -2.137 11.563 -7.951 1.00 93.25 80 GLN A N 1
ATOM 631 C CA . GLN A 1 80 ? -2.729 12.167 -6.763 1.00 93.25 80 GLN A CA 1
ATOM 632 C C . GLN A 1 80 ? -3.849 11.267 -6.242 1.00 93.25 80 GLN A C 1
ATOM 634 O O . GLN A 1 80 ? -4.444 10.493 -6.994 1.00 93.25 80 GLN A O 1
ATOM 639 N N . ILE A 1 81 ? -4.163 11.389 -4.956 1.00 94.19 81 ILE A N 1
ATOM 640 C CA . ILE A 1 81 ? -5.240 10.640 -4.309 1.00 94.19 81 ILE A CA 1
ATOM 641 C C . ILE A 1 81 ? -6.418 11.588 -4.094 1.00 94.19 81 ILE A C 1
ATOM 643 O O . ILE A 1 81 ? -6.284 12.619 -3.435 1.00 94.19 81 ILE A O 1
ATOM 647 N N . GLY A 1 82 ? -7.574 11.232 -4.649 1.00 92.38 82 GLY A N 1
ATOM 648 C CA . GLY A 1 82 ? -8.861 11.874 -4.376 1.00 92.38 82 GLY A CA 1
ATOM 649 C C . GLY A 1 82 ? -9.696 11.069 -3.381 1.00 92.38 82 GLY A C 1
ATOM 650 O O . GLY A 1 82 ? -9.416 9.898 -3.126 1.00 92.38 82 GLY A O 1
ATOM 651 N N . SER A 1 83 ? -10.742 11.690 -2.838 1.00 88.00 83 SER A N 1
ATOM 652 C CA . SER A 1 83 ? -11.770 11.009 -2.050 1.00 88.00 83 SER A CA 1
ATOM 653 C C . SER A 1 83 ? -13.148 11.247 -2.663 1.00 88.00 83 SER A C 1
ATOM 655 O O . SER A 1 83 ? -13.414 12.283 -3.275 1.00 88.00 83 SER A O 1
ATOM 657 N N . VAL A 1 84 ? -14.023 10.254 -2.518 1.00 88.81 84 VAL A N 1
ATOM 658 C CA . VAL A 1 84 ? -15.426 10.331 -2.926 1.00 88.81 84 VAL A CA 1
ATOM 659 C C . VAL A 1 84 ? -16.272 9.785 -1.790 1.00 88.81 84 VAL A C 1
ATOM 661 O O . VAL A 1 84 ? -15.922 8.779 -1.172 1.00 88.81 84 VAL A O 1
ATOM 664 N N . LEU A 1 85 ? -17.366 10.472 -1.493 1.00 84.81 85 LEU A N 1
ATOM 665 C CA . LEU A 1 85 ? -18.285 10.115 -0.419 1.00 84.81 85 LEU A CA 1
ATOM 666 C C . LEU A 1 85 ? -19.679 9.956 -1.013 1.00 84.81 85 LEU A C 1
ATOM 668 O O . LEU A 1 85 ? -20.045 10.632 -1.975 1.00 84.81 85 LEU A O 1
ATOM 672 N N . GLY A 1 86 ? -20.456 9.038 -0.458 1.00 86.69 86 GLY A N 1
ATOM 673 C CA . GLY A 1 86 ? -21.781 8.718 -0.962 1.00 86.69 86 GLY A CA 1
ATOM 674 C C . GLY A 1 86 ? -22.599 7.970 0.073 1.00 86.69 86 GLY A C 1
ATOM 675 O O . GLY A 1 86 ? -22.047 7.271 0.920 1.00 86.69 86 GLY A O 1
ATOM 676 N N . ALA A 1 87 ? -23.923 8.103 -0.006 1.00 87.56 87 ALA A N 1
ATOM 677 C CA . ALA A 1 87 ? -24.834 7.340 0.847 1.00 87.56 87 ALA A CA 1
ATOM 678 C C . ALA A 1 87 ? -24.790 5.836 0.522 1.00 87.56 87 ALA A C 1
ATOM 680 O O . ALA A 1 87 ? -25.044 5.001 1.387 1.00 87.56 87 ALA A O 1
ATOM 681 N N . THR A 1 88 ? -24.465 5.489 -0.729 1.00 89.38 88 THR A N 1
ATOM 682 C CA . THR A 1 88 ? -24.293 4.110 -1.195 1.00 89.38 88 THR A CA 1
ATOM 683 C C . THR A 1 88 ? -23.106 4.018 -2.159 1.00 89.38 88 THR A C 1
ATOM 685 O O . THR A 1 88 ? -22.734 5.032 -2.758 1.00 89.38 88 THR A O 1
ATOM 688 N N . PRO A 1 89 ? -22.548 2.815 -2.398 1.00 86.25 89 PRO A N 1
ATOM 689 C CA . PRO A 1 89 ? -21.472 2.619 -3.376 1.00 86.25 89 PRO A CA 1
ATOM 690 C C . PRO A 1 89 ? -21.829 3.031 -4.814 1.00 86.25 89 PRO A C 1
ATOM 692 O O . PRO A 1 89 ? -20.937 3.221 -5.633 1.00 86.25 89 PRO A O 1
ATOM 695 N N . LEU A 1 90 ? -23.124 3.156 -5.130 1.00 91.44 90 LEU A N 1
ATOM 696 C CA . LEU A 1 90 ? -23.624 3.545 -6.454 1.00 91.44 90 LEU A CA 1
ATOM 697 C C . LEU A 1 90 ? -24.020 5.027 -6.535 1.00 91.44 90 LEU A C 1
ATOM 699 O O . LEU A 1 90 ? -24.224 5.545 -7.627 1.00 91.44 90 LEU A O 1
ATOM 703 N N . SER A 1 91 ? -24.137 5.706 -5.392 1.00 91.19 91 SER A N 1
ATOM 704 C CA . SER A 1 91 ? -24.538 7.109 -5.285 1.00 91.19 91 SER A CA 1
ATOM 705 C C . SER A 1 91 ? -23.419 7.907 -4.629 1.00 91.19 91 SER A C 1
ATOM 707 O O . SER A 1 91 ? -23.524 8.307 -3.466 1.00 91.19 91 SER A O 1
ATOM 709 N N . ILE A 1 92 ? -22.341 8.111 -5.385 1.00 89.06 92 ILE A N 1
ATOM 710 C CA . ILE A 1 92 ? -21.149 8.843 -4.955 1.00 89.06 92 ILE A CA 1
ATOM 711 C C . ILE A 1 92 ? -21.149 10.267 -5.506 1.00 89.06 92 ILE A C 1
ATOM 713 O O . ILE A 1 92 ? -21.554 10.513 -6.641 1.00 89.06 92 ILE A O 1
ATOM 717 N N . GLN A 1 93 ? -20.644 11.201 -4.710 1.00 84.00 93 GLN A N 1
ATOM 718 C CA . GLN A 1 93 ? -20.345 12.552 -5.152 1.00 84.00 93 GLN A CA 1
ATOM 719 C C . GLN A 1 93 ? -18.846 12.653 -5.436 1.00 84.00 93 GLN A C 1
ATOM 721 O O . GLN A 1 93 ? -18.013 12.500 -4.540 1.00 84.00 93 GLN A O 1
ATOM 726 N N . LEU A 1 94 ? -18.508 12.880 -6.706 1.00 82.88 94 LEU A N 1
ATOM 727 C CA . LEU A 1 94 ? -17.129 13.094 -7.130 1.00 82.88 94 LEU A CA 1
ATOM 728 C C . LEU A 1 94 ? -16.658 14.479 -6.671 1.00 82.88 94 LEU A C 1
ATOM 730 O O . LEU A 1 94 ? -17.344 15.477 -6.892 1.00 82.88 94 LEU A O 1
ATOM 734 N N . SER A 1 95 ? -15.475 14.535 -6.063 1.00 82.25 95 SER A N 1
ATOM 735 C CA . SER A 1 95 ? -14.746 15.783 -5.840 1.00 82.25 95 SER A CA 1
ATOM 736 C C . SER A 1 95 ? -13.707 15.966 -6.942 1.00 82.25 95 SER A C 1
ATOM 738 O O . SER A 1 95 ? -13.005 15.022 -7.301 1.00 82.25 95 SER A O 1
ATOM 740 N N . ASN A 1 96 ? -13.568 17.192 -7.443 1.00 82.06 96 ASN A N 1
ATOM 741 C CA . ASN A 1 96 ? -12.511 17.546 -8.397 1.00 82.06 96 ASN A CA 1
ATOM 742 C C . ASN A 1 96 ? -11.182 17.893 -7.704 1.00 82.06 96 ASN A C 1
ATOM 744 O O . ASN A 1 96 ? -10.216 18.247 -8.376 1.00 82.06 96 ASN A O 1
ATOM 748 N N . GLN A 1 97 ? -11.131 17.840 -6.370 1.00 85.69 97 GLN A N 1
ATOM 749 C CA . GLN A 1 97 ? -9.941 18.161 -5.587 1.00 85.69 97 GLN A CA 1
ATOM 750 C C . GLN A 1 97 ? -9.299 16.891 -5.027 1.00 85.69 97 GLN A C 1
ATOM 752 O O . GLN A 1 97 ? -9.971 16.048 -4.431 1.00 85.69 97 GLN A O 1
ATOM 757 N N . SER A 1 98 ? -7.981 16.773 -5.192 1.00 90.38 98 SER A N 1
ATOM 758 C CA . SER A 1 98 ? -7.187 15.738 -4.531 1.00 90.38 98 SER A CA 1
ATOM 759 C C . SER A 1 98 ? -7.111 15.998 -3.028 1.00 90.38 98 SER A C 1
ATOM 761 O O . SER A 1 98 ? -6.870 17.133 -2.616 1.00 90.38 98 SER A O 1
ATOM 763 N N . VAL A 1 99 ? -7.212 14.946 -2.220 1.00 92.25 99 VAL A N 1
ATOM 764 C CA . VAL A 1 99 ? -6.959 15.021 -0.775 1.00 92.25 99 VAL A CA 1
ATOM 765 C C . VAL A 1 99 ? -5.473 14.897 -0.444 1.00 92.25 99 VAL A C 1
ATOM 767 O O . VAL A 1 99 ? -4.996 15.533 0.491 1.00 92.25 99 VAL A O 1
ATOM 770 N N . LEU A 1 100 ? -4.714 14.130 -1.232 1.00 92.75 100 LEU A N 1
ATOM 771 C CA . LEU A 1 100 ? -3.266 13.975 -1.075 1.00 92.75 100 LEU A CA 1
ATOM 772 C C . LEU A 1 100 ? -2.579 14.099 -2.436 1.00 92.75 100 LEU A C 1
ATOM 774 O O . LEU A 1 100 ? -3.022 13.527 -3.432 1.00 92.75 100 LEU A O 1
ATOM 778 N N . SER A 1 101 ? -1.483 14.845 -2.471 1.00 92.62 101 SER A N 1
ATOM 779 C CA . SER A 1 101 ? -0.651 15.077 -3.650 1.00 92.62 101 SER A CA 1
ATOM 780 C C . SER A 1 101 ? 0.790 15.351 -3.218 1.00 92.62 101 SER A C 1
ATOM 782 O O . SER A 1 101 ? 1.052 15.657 -2.060 1.00 92.62 101 SER A O 1
ATOM 784 N N . CYS A 1 102 ? 1.742 15.296 -4.146 1.00 89.44 102 CYS A N 1
ATOM 785 C CA . CYS A 1 102 ? 3.147 15.616 -3.868 1.00 89.44 102 CYS A CA 1
ATOM 786 C C . CYS A 1 102 ? 3.368 17.011 -3.242 1.00 89.44 102 CYS A C 1
ATOM 788 O O . CYS A 1 102 ? 4.362 17.217 -2.549 1.00 89.44 102 CYS A O 1
ATOM 790 N N . SER A 1 103 ? 2.453 17.968 -3.446 1.00 87.50 103 SER A N 1
ATOM 791 C CA . SER A 1 103 ? 2.604 19.347 -2.968 1.00 87.50 103 SER A CA 1
ATOM 792 C C . SER A 1 103 ? 2.121 19.537 -1.533 1.00 87.50 103 SER A C 1
ATOM 794 O O . SER A 1 103 ? 2.529 20.497 -0.884 1.00 87.50 103 SER A O 1
ATOM 796 N N . ASN A 1 104 ? 1.278 18.634 -1.018 1.00 86.94 104 ASN A N 1
ATOM 797 C CA . ASN A 1 104 ? 0.656 18.766 0.301 1.00 86.94 104 ASN A CA 1
ATOM 798 C C . ASN A 1 104 ? 1.234 17.818 1.369 1.00 86.94 104 ASN A C 1
ATOM 800 O O . ASN A 1 104 ? 0.667 17.693 2.451 1.00 86.94 104 ASN A O 1
ATOM 804 N N . LEU A 1 105 ? 2.408 17.224 1.117 1.00 87.00 105 LEU A N 1
ATOM 805 C CA . LEU A 1 105 ? 3.131 16.357 2.064 1.00 87.00 105 LEU A CA 1
ATOM 806 C C . LEU A 1 105 ? 3.990 17.120 3.095 1.00 87.00 105 LEU A C 1
ATOM 808 O O . LEU A 1 105 ? 4.943 16.571 3.643 1.00 87.00 105 LEU A O 1
ATOM 812 N N . GLY A 1 106 ? 3.706 18.403 3.345 1.00 69.94 106 GLY A N 1
ATOM 813 C CA . GLY A 1 106 ? 4.314 19.158 4.454 1.00 69.94 106 GLY A CA 1
ATOM 814 C C . GLY A 1 106 ? 5.842 19.317 4.406 1.00 69.94 106 GLY A C 1
ATOM 815 O O . GLY A 1 106 ? 6.464 19.556 5.437 1.00 69.94 106 GLY A O 1
ATOM 816 N N . GLY A 1 107 ? 6.470 19.161 3.235 1.00 68.00 107 GLY A N 1
ATOM 817 C CA . GLY A 1 107 ? 7.929 19.242 3.075 1.00 68.00 107 GLY A CA 1
ATOM 818 C C . GLY A 1 107 ? 8.713 18.074 3.688 1.00 68.00 107 GLY A C 1
ATOM 819 O O . GLY A 1 107 ? 9.938 18.141 3.742 1.00 68.00 107 GLY A O 1
ATOM 820 N N . HIS A 1 108 ? 8.036 17.018 4.150 1.00 68.62 108 HIS A N 1
ATOM 821 C CA . HIS A 1 108 ? 8.669 15.852 4.778 1.00 68.62 108 HIS A CA 1
ATOM 822 C C . HIS A 1 108 ? 9.410 14.977 3.765 1.00 68.62 108 HIS A C 1
ATOM 824 O O . HIS A 1 108 ? 10.493 14.475 4.054 1.00 68.62 108 HIS A O 1
ATOM 830 N N . THR A 1 109 ? 8.867 14.877 2.552 1.00 75.06 109 THR A N 1
ATOM 831 C CA . THR A 1 109 ? 9.411 14.052 1.474 1.00 75.06 109 THR A CA 1
ATOM 832 C C . THR A 1 109 ? 9.411 14.851 0.178 1.00 75.06 109 THR A C 1
ATOM 834 O O . THR A 1 109 ? 8.404 15.463 -0.186 1.00 75.06 109 THR A O 1
ATOM 837 N N . ALA A 1 110 ? 10.533 14.841 -0.547 1.00 83.81 110 ALA A N 1
ATOM 838 C CA . ALA A 1 110 ? 10.574 15.336 -1.919 1.00 83.81 110 ALA A CA 1
ATOM 839 C C . ALA A 1 110 ? 9.900 14.296 -2.821 1.00 83.81 110 ALA A C 1
ATOM 841 O O . ALA A 1 110 ? 10.560 13.449 -3.414 1.00 83.81 110 ALA A O 1
ATOM 842 N N . ALA A 1 111 ? 8.570 14.305 -2.840 1.00 88.69 111 ALA A N 1
ATOM 843 C CA . ALA A 1 111 ? 7.794 13.330 -3.585 1.00 88.69 111 ALA A CA 1
ATOM 844 C C . ALA A 1 111 ? 7.562 13.783 -5.027 1.00 88.69 111 ALA A C 1
ATOM 846 O O . ALA A 1 111 ? 7.240 14.947 -5.275 1.00 88.69 111 ALA A O 1
ATOM 847 N N . SER A 1 112 ? 7.645 12.837 -5.955 1.00 88.69 112 SER A N 1
ATOM 848 C CA . SER A 1 112 ? 7.150 13.004 -7.321 1.00 88.69 112 SER A CA 1
ATOM 849 C C . SER A 1 112 ? 5.624 12.912 -7.363 1.00 88.69 112 SER A C 1
ATOM 851 O O . SER A 1 112 ? 4.935 13.842 -7.781 1.00 88.69 112 SER A O 1
ATOM 853 N N . TYR A 1 113 ? 5.085 11.810 -6.839 1.00 91.94 113 TYR A N 1
ATOM 854 C CA . TYR A 1 113 ? 3.656 11.525 -6.805 1.00 91.94 113 TYR A CA 1
ATOM 855 C C . TYR A 1 113 ? 3.270 10.702 -5.579 1.00 91.94 113 TYR A C 1
ATOM 857 O O . TYR A 1 113 ? 4.118 10.132 -4.882 1.00 91.94 113 TYR A O 1
ATOM 865 N N . VAL A 1 114 ? 1.959 10.611 -5.357 1.00 94.56 114 VAL A N 1
ATOM 866 C CA . VAL A 1 114 ? 1.351 9.684 -4.399 1.00 94.56 114 VAL A CA 1
ATOM 867 C C . VAL A 1 114 ? 0.320 8.809 -5.100 1.00 94.56 114 VAL A C 1
ATOM 869 O O . VAL A 1 114 ? -0.389 9.276 -5.991 1.00 94.56 114 VAL A O 1
ATOM 872 N N . SER A 1 115 ? 0.244 7.529 -4.742 1.00 94.75 115 SER A N 1
ATOM 873 C CA . SER A 1 115 ? -0.651 6.589 -5.427 1.00 94.75 115 SER A CA 1
ATOM 874 C C . SER A 1 115 ? -1.011 5.369 -4.578 1.00 94.75 115 SER A C 1
ATOM 876 O O . SER A 1 115 ? -0.499 5.199 -3.475 1.00 94.75 115 SER A O 1
ATOM 878 N N . GLU A 1 116 ? -1.899 4.527 -5.112 1.00 94.25 116 GLU A N 1
ATOM 879 C CA . GLU A 1 116 ? -2.266 3.222 -4.541 1.00 94.25 116 GLU A CA 1
ATOM 880 C C . GLU A 1 116 ? -2.675 3.304 -3.050 1.00 94.25 116 GLU A C 1
ATOM 882 O O . GLU A 1 116 ? -2.061 2.653 -2.202 1.00 94.25 116 GLU A O 1
ATOM 887 N N . PRO A 1 117 ? -3.680 4.137 -2.699 1.00 95.75 117 PRO A N 1
ATOM 888 C CA . PRO A 1 117 ? -4.096 4.316 -1.317 1.00 95.75 117 PRO A CA 1
ATOM 889 C C . PRO A 1 117 ? -4.828 3.089 -0.774 1.00 95.75 117 PRO A C 1
ATOM 891 O O . PRO A 1 117 ? -5.635 2.461 -1.458 1.00 95.75 117 PRO A O 1
ATOM 894 N N . TYR A 1 118 ? -4.628 2.838 0.512 1.00 96.12 118 TYR A N 1
ATOM 895 C CA . TYR A 1 118 ? -5.377 1.885 1.305 1.00 96.12 118 TYR A CA 1
ATOM 896 C C . TYR A 1 118 ? -5.913 2.565 2.561 1.00 96.12 118 TYR A C 1
ATOM 898 O O . TYR A 1 118 ? -5.159 3.107 3.376 1.00 96.12 118 TYR A O 1
ATOM 906 N N . LEU A 1 119 ? -7.237 2.540 2.702 1.00 94.94 119 LEU A N 1
ATOM 907 C CA . LEU A 1 119 ? -7.953 3.162 3.806 1.00 94.94 119 LEU A CA 1
ATOM 908 C C . LEU A 1 119 ? -8.151 2.158 4.944 1.00 94.94 119 LEU A C 1
ATOM 910 O O . LEU A 1 119 ? -8.794 1.126 4.773 1.00 94.94 119 LEU A O 1
ATOM 914 N N . LEU A 1 120 ? -7.664 2.510 6.129 1.00 94.31 120 LEU A N 1
ATOM 915 C CA . LEU A 1 120 ? -7.914 1.802 7.375 1.00 94.31 120 LEU A CA 1
ATOM 916 C C . LEU A 1 120 ? -8.714 2.698 8.321 1.00 94.31 120 LEU A C 1
ATOM 918 O O . LEU A 1 120 ? -8.221 3.717 8.807 1.00 94.31 120 LEU A O 1
ATOM 922 N N . VAL A 1 121 ? -9.942 2.289 8.624 1.00 92.31 121 VAL A N 1
ATOM 923 C CA . VAL A 1 121 ? -10.785 2.943 9.629 1.00 92.31 121 VAL A CA 1
ATOM 924 C C . VAL A 1 121 ? -10.627 2.194 10.944 1.00 92.31 121 VAL A C 1
ATOM 926 O O . VAL A 1 121 ? -11.000 1.024 11.040 1.00 92.31 121 VAL A O 1
ATOM 929 N N . THR A 1 122 ? -10.052 2.840 11.960 1.00 87.81 122 THR A N 1
ATOM 930 C CA . THR A 1 122 ? -9.960 2.225 13.288 1.00 87.81 122 THR A CA 1
ATOM 931 C C . THR A 1 122 ? -11.279 2.362 14.039 1.00 87.81 122 THR A C 1
ATOM 933 O O . THR A 1 122 ? -12.117 3.200 13.711 1.00 87.81 122 THR A O 1
ATOM 936 N N . SER A 1 123 ? -11.466 1.548 15.075 1.00 80.12 123 SER A N 1
ATOM 937 C CA . SER A 1 123 ? -12.560 1.706 16.032 1.00 80.12 123 SER A CA 1
ATOM 938 C C . SER A 1 123 ? -11.994 1.891 17.436 1.00 80.12 123 SER A C 1
ATOM 940 O O . SER A 1 123 ? -10.966 1.302 17.769 1.00 80.12 123 SER A O 1
ATOM 942 N N . VAL A 1 124 ? -12.637 2.742 18.238 1.00 68.44 124 VAL A N 1
ATOM 943 C CA . VAL A 1 124 ? -12.191 3.069 19.606 1.00 68.44 124 VAL A CA 1
ATOM 944 C C . VAL A 1 124 ? -12.588 1.973 20.608 1.00 68.44 124 VAL A C 1
ATOM 946 O O . VAL A 1 124 ? -11.841 1.680 21.534 1.00 68.44 124 VAL A O 1
ATOM 949 N N . ASP A 1 125 ? -13.736 1.336 20.392 1.00 67.88 125 AS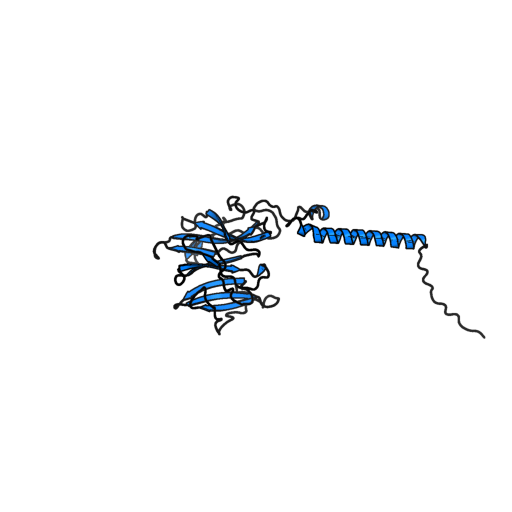P A N 1
ATOM 950 C CA . ASP A 1 125 ? -14.412 0.384 21.292 1.00 67.88 125 ASP A CA 1
ATOM 951 C C . ASP A 1 125 ? -15.085 -0.780 20.521 1.00 67.88 125 ASP A C 1
ATOM 953 O O . ASP A 1 125 ? -15.902 -1.524 21.063 1.00 67.88 125 ASP A O 1
ATOM 957 N N . GLY A 1 126 ? -14.776 -0.928 19.229 1.00 65.69 126 GLY A N 1
ATOM 958 C CA . GLY A 1 126 ? -15.414 -1.890 18.328 1.00 65.69 126 GLY A CA 1
ATOM 959 C C . GLY A 1 126 ? -16.779 -1.451 17.784 1.00 65.69 126 GLY A C 1
ATOM 960 O O . GLY A 1 126 ? -17.398 -2.220 17.050 1.00 65.69 126 GLY A O 1
ATOM 961 N N . ARG A 1 127 ? -17.270 -0.249 18.127 1.00 64.69 127 ARG A N 1
ATOM 962 C CA . ARG A 1 127 ? -18.573 0.280 17.677 1.00 64.69 127 ARG A CA 1
ATOM 963 C C . ARG A 1 127 ? -18.497 1.715 17.161 1.00 64.69 127 ARG A C 1
ATOM 965 O O . ARG A 1 127 ? -19.125 2.046 16.161 1.00 64.69 127 ARG A O 1
ATOM 972 N N . SER A 1 128 ? -17.717 2.550 17.825 1.00 71.12 128 SER A N 1
ATOM 973 C CA . SER A 1 128 ? -17.524 3.960 17.537 1.00 71.12 128 SER A CA 1
ATOM 974 C C . SER A 1 128 ? -16.437 4.134 16.470 1.00 71.12 128 SER A C 1
ATOM 976 O O . SER A 1 128 ? -15.369 3.508 16.583 1.00 71.12 128 SER A O 1
ATOM 978 N N . PRO A 1 129 ? -16.676 4.964 15.436 1.00 71.00 129 PRO A N 1
ATOM 979 C CA . PRO A 1 129 ? -15.670 5.258 14.427 1.00 71.00 129 PRO A CA 1
ATOM 980 C C . PRO A 1 129 ? -14.490 5.973 15.086 1.00 71.00 129 PRO A C 1
ATOM 982 O O . PRO A 1 129 ? -14.647 6.982 15.771 1.00 71.00 129 PRO A O 1
ATOM 985 N N . GLY A 1 130 ? -13.307 5.397 14.914 1.00 83.75 130 GLY A N 1
ATOM 986 C CA . GLY A 1 130 ? -12.049 5.977 15.344 1.00 83.75 130 GLY A CA 1
ATOM 987 C C . GLY A 1 130 ? -11.448 6.871 14.268 1.00 83.75 130 GLY A C 1
ATOM 988 O O . GLY A 1 130 ? -12.135 7.463 13.438 1.00 83.75 130 GLY A O 1
ATOM 989 N N . ASN A 1 131 ? -10.123 6.957 14.284 1.00 90.56 131 ASN A N 1
ATOM 990 C CA . ASN A 1 131 ? -9.393 7.731 13.292 1.00 90.56 131 ASN A CA 1
ATOM 991 C C . ASN A 1 131 ? -9.307 6.963 11.972 1.00 90.56 131 ASN A C 1
ATOM 993 O O . ASN A 1 131 ? -9.224 5.733 11.956 1.00 90.56 131 ASN A O 1
ATOM 997 N N . TRP A 1 132 ? -9.268 7.701 10.870 1.00 94.19 132 TRP A N 1
ATOM 998 C CA . TRP A 1 132 ? -9.036 7.130 9.551 1.00 94.19 132 TRP A CA 1
ATOM 999 C C . TRP A 1 132 ? -7.563 7.296 9.206 1.00 94.19 132 TRP A C 1
ATOM 1001 O O . TRP A 1 132 ? -6.998 8.373 9.398 1.00 94.19 132 TRP A O 1
ATOM 1011 N N . TYR A 1 133 ? -6.947 6.239 8.697 1.00 96.75 133 TYR A N 1
ATOM 1012 C CA . TYR A 1 133 ? -5.576 6.249 8.208 1.00 96.75 133 TYR A CA 1
ATOM 1013 C C . TYR A 1 133 ? -5.570 5.861 6.737 1.00 96.75 133 TYR A C 1
ATOM 1015 O O . TYR A 1 133 ? -6.203 4.883 6.353 1.00 96.75 133 TYR A O 1
ATOM 1023 N N . ALA A 1 134 ? -4.844 6.614 5.922 1.00 97.00 134 ALA A N 1
ATOM 1024 C CA . ALA A 1 134 ? -4.566 6.270 4.540 1.00 97.00 134 ALA A CA 1
ATOM 1025 C C . ALA A 1 134 ? -3.087 5.919 4.447 1.00 97.00 134 ALA A C 1
ATOM 1027 O O . ALA A 1 134 ? -2.240 6.775 4.696 1.00 97.00 134 ALA A O 1
ATOM 1028 N N . PHE A 1 135 ? -2.787 4.672 4.101 1.00 97.88 135 PHE A N 1
ATOM 1029 C CA . PHE A 1 135 ? -1.446 4.246 3.712 1.00 97.88 135 PHE A CA 1
ATOM 1030 C C . PHE A 1 135 ? -1.357 4.282 2.194 1.00 97.88 135 PHE A C 1
ATOM 1032 O O . PHE A 1 135 ? -2.307 3.893 1.525 1.00 97.88 135 PHE A O 1
ATOM 1039 N N . TYR A 1 136 ? -0.262 4.773 1.634 1.00 96.94 136 TYR A N 1
ATOM 1040 C CA . TYR A 1 136 ? -0.148 4.952 0.186 1.00 96.94 136 TYR A CA 1
ATOM 1041 C C . TYR A 1 136 ? 1.305 4.932 -0.258 1.00 96.94 136 TYR A C 1
ATOM 1043 O O . TYR A 1 136 ? 2.213 5.176 0.534 1.00 96.94 136 TYR A O 1
ATOM 1051 N N . GLN A 1 137 ? 1.526 4.667 -1.542 1.00 95.81 137 GLN A N 1
ATOM 1052 C CA . GLN A 1 137 ? 2.843 4.808 -2.135 1.00 95.81 137 GLN A CA 1
ATOM 1053 C C . GLN A 1 137 ? 3.210 6.291 -2.249 1.00 95.81 137 GLN A C 1
ATOM 1055 O O . GLN A 1 137 ? 2.445 7.079 -2.808 1.00 95.81 137 GLN A O 1
ATOM 1060 N N . VAL A 1 138 ? 4.407 6.642 -1.792 1.00 94.38 138 VAL A N 1
ATOM 1061 C CA . VAL A 1 138 ? 5.082 7.914 -2.060 1.00 94.38 138 VAL A CA 1
ATOM 1062 C C . VAL A 1 138 ? 6.297 7.614 -2.928 1.00 94.38 138 VAL A C 1
ATOM 1064 O O . VAL A 1 138 ? 7.143 6.812 -2.542 1.00 94.38 138 VAL A O 1
ATOM 1067 N N . LYS A 1 139 ? 6.396 8.225 -4.111 1.00 91.94 139 LYS A N 1
ATOM 1068 C CA . LYS A 1 139 ? 7.612 8.138 -4.932 1.00 91.94 139 LYS A CA 1
ATOM 1069 C C . LYS A 1 139 ? 8.605 9.191 -4.448 1.00 91.94 139 LYS A C 1
ATOM 1071 O O . LYS A 1 139 ? 8.475 10.357 -4.814 1.00 91.94 139 LYS A O 1
ATOM 1076 N N . ASP A 1 140 ? 9.564 8.786 -3.622 1.00 88.31 140 ASP A N 1
ATOM 1077 C CA . ASP A 1 140 ? 10.620 9.668 -3.123 1.00 88.31 140 ASP A CA 1
ATOM 1078 C C . ASP A 1 140 ? 11.663 9.916 -4.231 1.00 88.31 140 ASP A C 1
ATOM 1080 O O . ASP A 1 140 ? 12.262 8.980 -4.771 1.00 88.31 140 ASP A O 1
ATOM 1084 N N . LEU A 1 141 ? 11.871 11.188 -4.582 1.00 83.56 141 LEU A N 1
ATOM 1085 C CA . LEU A 1 141 ? 12.809 11.629 -5.619 1.00 83.56 141 LEU A CA 1
ATOM 1086 C C . LEU A 1 141 ? 14.277 11.510 -5.195 1.00 83.56 141 LEU A C 1
ATOM 1088 O O . LEU A 1 141 ? 15.142 11.284 -6.037 1.00 83.56 141 LEU A O 1
ATOM 1092 N N . ARG A 1 142 ? 14.578 11.660 -3.902 1.00 80.44 142 ARG A N 1
ATOM 1093 C CA . ARG A 1 142 ? 15.939 11.533 -3.360 1.00 80.44 142 ARG A CA 1
ATOM 1094 C C . ARG A 1 142 ? 16.355 10.072 -3.299 1.00 80.44 142 ARG A C 1
ATOM 1096 O O . ARG A 1 142 ? 17.469 9.736 -3.690 1.00 80.44 142 ARG A O 1
ATOM 1103 N N . ALA A 1 143 ? 15.462 9.208 -2.827 1.00 83.25 143 ALA A N 1
ATOM 1104 C CA . ALA A 1 143 ? 15.716 7.776 -2.745 1.00 83.25 143 ALA A CA 1
ATOM 1105 C C . ALA A 1 143 ? 15.538 7.064 -4.100 1.00 83.25 143 ALA A C 1
ATOM 1107 O O . ALA A 1 143 ? 16.059 5.964 -4.294 1.00 83.25 143 ALA A O 1
ATOM 1108 N N . GLY A 1 144 ? 14.798 7.667 -5.038 1.00 84.50 144 GLY A N 1
ATOM 1109 C CA . GLY A 1 144 ? 14.526 7.122 -6.371 1.00 84.50 144 GLY A CA 1
ATOM 1110 C C . GLY A 1 144 ? 13.578 5.915 -6.374 1.00 84.50 144 GLY A C 1
ATOM 1111 O O . GLY A 1 144 ? 13.453 5.221 -7.387 1.00 84.50 144 GLY A O 1
ATOM 1112 N N . LYS A 1 145 ? 12.897 5.641 -5.256 1.00 88.38 145 LYS A N 1
ATOM 1113 C CA . LYS A 1 145 ? 12.064 4.449 -5.039 1.00 88.38 145 LYS A CA 1
ATOM 1114 C C . LYS A 1 145 ? 10.717 4.812 -4.415 1.00 88.38 145 LYS A C 1
ATOM 1116 O O . LYS A 1 145 ? 10.517 5.915 -3.918 1.00 88.38 145 LYS A O 1
ATOM 1121 N N . GLY A 1 146 ? 9.781 3.870 -4.488 1.00 92.19 146 GLY A N 1
ATOM 1122 C CA . GLY A 1 146 ? 8.513 3.967 -3.773 1.00 92.19 146 GLY A CA 1
ATOM 1123 C C . GLY A 1 146 ? 8.684 3.595 -2.302 1.00 92.19 146 GLY A C 1
ATOM 1124 O O . GLY A 1 146 ? 9.321 2.588 -1.998 1.00 92.19 146 GLY A O 1
ATOM 1125 N N . GLU A 1 147 ? 8.088 4.379 -1.419 1.00 94.81 147 GLU A N 1
ATOM 1126 C CA . GLU A 1 147 ? 7.994 4.145 0.023 1.00 94.81 147 GLU A CA 1
ATOM 1127 C C . GLU A 1 147 ? 6.524 4.164 0.445 1.00 94.81 147 GLU A C 1
ATOM 1129 O O . GLU A 1 147 ? 5.659 4.579 -0.331 1.00 94.81 147 GLU A O 1
ATOM 1134 N N . ILE A 1 148 ? 6.214 3.708 1.660 1.00 97.12 148 ILE A N 1
ATOM 1135 C CA . ILE A 1 148 ? 4.842 3.775 2.172 1.00 97.12 148 ILE A CA 1
ATOM 1136 C C . ILE A 1 148 ? 4.702 5.000 3.066 1.00 97.12 148 ILE A C 1
ATOM 1138 O O . ILE A 1 148 ? 5.232 5.026 4.174 1.00 97.12 148 ILE A O 1
ATOM 1142 N N . GLY A 1 149 ? 3.958 5.999 2.601 1.00 96.69 149 GLY A N 1
ATOM 1143 C CA . GLY A 1 149 ? 3.524 7.140 3.401 1.00 96.69 149 GLY A CA 1
ATOM 1144 C C . GLY A 1 149 ? 2.249 6.832 4.179 1.00 96.69 149 GLY A C 1
ATOM 1145 O O . GLY A 1 149 ? 1.490 5.924 3.826 1.00 96.69 149 GLY A O 1
ATOM 1146 N N . VAL A 1 150 ? 1.996 7.611 5.232 1.00 97.56 150 VAL A N 1
ATOM 1147 C CA . VAL A 1 150 ? 0.729 7.566 5.966 1.00 97.56 150 VAL A CA 1
ATOM 1148 C C . VAL A 1 150 ? 0.165 8.962 6.203 1.00 97.56 150 VAL A C 1
ATOM 1150 O O . VAL A 1 150 ? 0.884 9.906 6.532 1.00 97.56 150 VAL A O 1
ATOM 1153 N N . ALA A 1 151 ? -1.148 9.083 6.046 1.00 96.19 151 ALA A N 1
ATOM 1154 C CA . ALA A 1 151 ? -1.922 10.257 6.413 1.00 96.19 151 ALA A CA 1
ATOM 1155 C C . ALA A 1 151 ? -3.071 9.870 7.341 1.00 96.19 151 ALA A C 1
ATOM 1157 O O . ALA A 1 151 ? -3.527 8.724 7.350 1.00 96.19 151 ALA A O 1
ATOM 1158 N N . LYS A 1 152 ? -3.552 10.838 8.114 1.00 95.69 152 LYS A N 1
ATOM 1159 C CA . LYS A 1 152 ? -4.629 10.658 9.080 1.00 95.69 152 LYS A CA 1
ATOM 11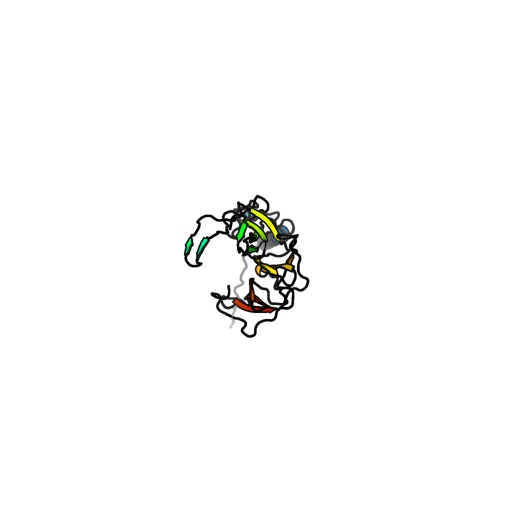60 C C . LYS A 1 152 ? -5.736 11.672 8.855 1.00 95.69 152 LYS A C 1
ATOM 1162 O O . LYS A 1 152 ? -5.469 12.860 8.701 1.00 95.69 152 LYS A O 1
ATOM 1167 N N . SER A 1 153 ? -6.973 11.200 8.926 1.00 94.00 153 SER A N 1
ATOM 1168 C CA . SER A 1 153 ? -8.162 12.039 9.019 1.00 94.00 153 SER A CA 1
ATOM 1169 C C . SER A 1 153 ? -8.836 11.845 10.378 1.00 94.00 153 SER A C 1
ATOM 1171 O O . SER A 1 153 ? -8.907 10.734 10.919 1.00 94.00 153 SER A O 1
ATOM 1173 N N . ARG A 1 154 ? -9.297 12.962 10.949 1.00 91.75 154 ARG A N 1
ATOM 1174 C CA . ARG A 1 154 ? -10.015 13.032 12.236 1.00 91.75 154 ARG A CA 1
ATOM 1175 C C . ARG A 1 154 ? -11.476 13.463 12.064 1.00 91.75 154 ARG A C 1
ATOM 1177 O O . ARG A 1 154 ? -12.198 13.576 13.046 1.00 91.75 154 ARG A O 1
ATOM 1184 N N . ASP A 1 155 ? -11.898 13.699 10.829 1.00 89.38 155 ASP A N 1
ATOM 1185 C CA . ASP A 1 155 ? -13.169 14.311 10.443 1.00 89.38 155 ASP A CA 1
ATOM 1186 C C . ASP A 1 155 ? -13.844 13.511 9.317 1.00 89.38 155 ASP A C 1
ATOM 1188 O O . ASP A 1 155 ? -14.385 14.064 8.363 1.00 89.38 155 ASP A O 1
ATOM 1192 N N . LEU A 1 156 ? -13.806 12.178 9.442 1.00 87.12 156 LEU A N 1
ATOM 1193 C CA . LEU A 1 156 ? -14.480 11.234 8.539 1.00 87.12 156 LEU A CA 1
ATOM 1194 C C . LEU A 1 156 ? -14.048 11.371 7.067 1.00 87.12 156 LEU A C 1
ATOM 1196 O O . LEU A 1 156 ? -14.850 11.225 6.147 1.00 87.12 156 LEU A O 1
ATOM 1200 N N . GLY A 1 157 ? -12.764 11.649 6.847 1.00 88.31 157 GLY A N 1
ATOM 1201 C CA . GLY A 1 157 ? -12.160 11.738 5.522 1.00 88.31 157 GLY A CA 1
ATOM 1202 C C . GLY A 1 157 ? -12.308 13.097 4.839 1.00 88.31 157 GLY A C 1
ATOM 1203 O O . GLY A 1 157 ? -11.922 13.194 3.670 1.00 88.31 157 GLY A O 1
ATOM 1204 N N . ALA A 1 158 ? -12.833 14.120 5.526 1.00 87.19 158 ALA A N 1
ATOM 1205 C CA . ALA A 1 158 ? -12.972 15.464 4.969 1.00 87.19 158 ALA A CA 1
ATOM 1206 C C . ALA A 1 158 ? -11.616 16.176 4.829 1.00 87.19 158 ALA A C 1
ATOM 1208 O O . ALA A 1 158 ? -11.344 16.766 3.783 1.00 87.19 158 ALA A O 1
ATOM 1209 N N . THR A 1 159 ? -10.737 16.069 5.828 1.00 90.19 159 THR A N 1
ATOM 1210 C CA . THR A 1 159 ? -9.363 16.584 5.777 1.00 90.19 159 THR A CA 1
ATOM 1211 C C . THR A 1 159 ? -8.342 15.505 6.116 1.00 90.19 159 THR A C 1
ATOM 1213 O O . THR A 1 159 ? -8.609 14.570 6.875 1.00 90.19 159 THR A O 1
ATOM 1216 N N . TRP A 1 160 ? -7.154 15.629 5.523 1.00 93.12 160 TRP A N 1
ATOM 1217 C CA . TRP A 1 160 ? -6.073 14.656 5.638 1.00 93.12 160 TRP A CA 1
ATOM 1218 C C . TRP A 1 160 ? -4.765 15.347 6.009 1.00 93.12 160 TRP A C 1
ATOM 1220 O O . TRP A 1 160 ? -4.314 16.261 5.326 1.00 93.12 160 TRP A O 1
ATOM 1230 N N . GLU A 1 161 ? -4.149 14.879 7.090 1.00 93.94 161 GLU A N 1
ATOM 1231 C CA . GLU A 1 161 ? -2.832 15.311 7.549 1.00 93.94 161 GLU A CA 1
ATOM 1232 C C . GLU A 1 161 ? -1.811 14.226 7.203 1.00 93.94 161 GLU A C 1
ATOM 1234 O O . GLU A 1 161 ? -1.915 13.103 7.702 1.00 93.94 161 GLU A O 1
ATOM 1239 N N . HIS A 1 162 ? -0.826 14.541 6.360 1.00 94.62 162 HIS A N 1
ATOM 1240 C CA . HIS A 1 162 ? 0.315 13.654 6.149 1.00 94.62 162 HIS A CA 1
ATOM 1241 C C . HIS A 1 162 ? 1.151 13.577 7.431 1.00 94.62 162 HIS A C 1
ATOM 1243 O O . HIS A 1 162 ? 1.568 14.606 7.954 1.00 94.62 162 HIS A O 1
ATOM 1249 N N . LEU A 1 163 ? 1.398 12.365 7.929 1.00 95.06 163 LEU A N 1
ATOM 1250 C CA . LEU A 1 163 ? 2.155 12.158 9.166 1.00 95.06 163 LEU A CA 1
ATOM 1251 C C . LEU A 1 163 ? 3.635 11.831 8.917 1.00 95.06 163 LEU A C 1
ATOM 1253 O O . LEU A 1 163 ? 4.427 11.904 9.852 1.00 95.06 163 LEU A O 1
ATOM 1257 N N . GLY A 1 164 ? 4.003 11.436 7.694 1.00 94.56 164 GLY A N 1
ATOM 1258 C CA . GLY A 1 164 ? 5.363 11.037 7.321 1.00 94.56 164 GLY A CA 1
ATOM 1259 C C . GLY A 1 164 ? 5.434 9.675 6.626 1.00 94.56 164 GLY A C 1
ATOM 1260 O O . GLY A 1 164 ? 4.415 9.094 6.226 1.00 94.56 164 GLY A O 1
ATOM 1261 N N . THR A 1 165 ? 6.655 9.157 6.499 1.00 95.31 165 THR A N 1
ATOM 1262 C CA . THR A 1 165 ? 6.926 7.820 5.961 1.00 95.31 165 THR A CA 1
ATOM 1263 C C . THR A 1 165 ? 6.662 6.755 7.026 1.00 95.31 165 THR A C 1
ATOM 1265 O O . THR A 1 165 ? 7.241 6.770 8.111 1.00 95.31 165 THR A O 1
ATOM 1268 N N . ALA A 1 166 ? 5.753 5.826 6.733 1.00 97.06 166 ALA A N 1
ATOM 1269 C CA . ALA A 1 166 ? 5.426 4.702 7.602 1.00 97.06 166 ALA A CA 1
ATOM 1270 C C . ALA A 1 166 ? 6.444 3.565 7.470 1.00 97.06 166 ALA A C 1
ATOM 1272 O O . ALA A 1 166 ? 6.862 3.003 8.482 1.00 97.06 166 ALA A O 1
ATOM 1273 N N . LEU A 1 167 ? 6.825 3.215 6.239 1.00 96.50 167 LEU A N 1
ATOM 1274 C CA . LEU A 1 167 ? 7.736 2.108 5.965 1.00 96.50 167 LEU A CA 1
ATOM 1275 C C . LEU A 1 167 ? 8.684 2.443 4.811 1.00 96.50 167 LEU A C 1
ATOM 1277 O O . LEU A 1 167 ? 8.251 2.750 3.698 1.00 96.50 167 LEU A O 1
ATOM 1281 N N . GLU A 1 168 ? 9.972 2.280 5.097 1.00 93.62 168 GLU A N 1
ATOM 1282 C CA . GLU A 1 168 ? 11.086 2.354 4.156 1.00 93.62 168 GLU A CA 1
ATOM 1283 C C . GLU A 1 168 ? 11.732 0.970 4.029 1.00 93.62 168 GLU A C 1
ATOM 1285 O O . GLU A 1 168 ? 11.766 0.185 4.980 1.00 93.62 168 GLU A O 1
ATOM 1290 N N . ALA A 1 169 ? 12.264 0.661 2.850 1.00 90.38 169 ALA A N 1
ATOM 1291 C CA . ALA A 1 169 ? 13.057 -0.540 2.612 1.00 90.38 169 ALA A CA 1
ATOM 1292 C C . ALA A 1 169 ? 14.086 -0.281 1.510 1.00 90.38 169 ALA A C 1
ATOM 1294 O O . ALA A 1 169 ? 13.917 0.634 0.711 1.00 90.38 169 ALA A O 1
ATOM 1295 N N . ASP A 1 170 ? 15.128 -1.105 1.395 1.00 88.69 170 ASP A N 1
ATOM 1296 C CA . ASP A 1 170 ? 16.162 -0.962 0.348 1.00 88.69 170 ASP A CA 1
ATOM 1297 C C . ASP A 1 170 ? 15.635 -1.134 -1.089 1.00 88.69 170 ASP A C 1
ATOM 1299 O O . ASP A 1 170 ? 16.330 -0.849 -2.061 1.00 88.69 170 ASP A O 1
ATOM 1303 N N . HIS A 1 171 ? 14.392 -1.583 -1.225 1.00 87.50 171 HIS A N 1
ATOM 1304 C CA . HIS A 1 171 ? 13.694 -1.832 -2.474 1.00 87.50 171 HIS A CA 1
ATOM 1305 C C . HIS A 1 171 ? 12.377 -1.046 -2.507 1.00 87.50 171 HIS A C 1
ATOM 1307 O O . HIS A 1 171 ? 11.857 -0.640 -1.471 1.00 87.50 171 HIS A O 1
ATOM 1313 N N . GLY A 1 172 ? 11.840 -0.814 -3.707 1.00 90.56 172 GLY A N 1
ATOM 1314 C CA . GLY A 1 172 ? 10.593 -0.069 -3.873 1.00 90.56 172 GLY A CA 1
ATOM 1315 C C . GLY A 1 172 ? 9.373 -0.808 -3.316 1.00 90.56 172 GLY A C 1
ATOM 1316 O O . GLY A 1 172 ? 9.175 -1.988 -3.607 1.00 90.56 172 GLY A O 1
ATOM 1317 N N . LEU A 1 173 ? 8.548 -0.073 -2.575 1.00 93.31 173 LEU A N 1
ATOM 1318 C CA . LEU A 1 173 ? 7.288 -0.509 -1.980 1.00 93.31 173 LEU A CA 1
ATOM 1319 C C . LEU A 1 173 ? 6.101 0.185 -2.663 1.00 93.31 173 LEU A C 1
ATOM 1321 O O . LEU A 1 173 ? 6.213 1.327 -3.122 1.00 93.31 173 LEU A O 1
ATOM 1325 N N . ALA A 1 174 ? 4.965 -0.506 -2.746 1.00 92.88 174 ALA A N 1
ATOM 1326 C CA . ALA A 1 174 ? 3.715 0.017 -3.304 1.00 92.88 174 ALA A CA 1
ATOM 1327 C C . ALA A 1 174 ? 2.488 -0.690 -2.689 1.00 92.88 174 ALA A C 1
ATOM 1329 O O . ALA A 1 174 ? 2.665 -1.601 -1.882 1.00 92.88 174 ALA A O 1
ATOM 1330 N N . SER A 1 175 ? 1.267 -0.297 -3.072 1.00 93.56 175 SER A N 1
ATOM 1331 C CA . SER A 1 175 ? -0.017 -0.953 -2.734 1.00 93.56 175 SER A CA 1
ATOM 1332 C C . SER A 1 175 ? -0.070 -1.588 -1.329 1.00 93.56 175 SER A C 1
ATOM 1334 O O . SER A 1 175 ? -0.147 -2.814 -1.214 1.00 93.56 175 SER A O 1
ATOM 1336 N N . PRO A 1 176 ? 0.032 -0.793 -0.249 1.00 95.62 176 PRO A N 1
ATOM 1337 C CA . PRO A 1 176 ? 0.072 -1.328 1.105 1.00 95.62 176 PRO A CA 1
ATOM 1338 C C . PRO A 1 176 ? -1.298 -1.878 1.506 1.00 95.62 176 PRO A C 1
ATOM 1340 O O . PRO A 1 176 ? -2.254 -1.122 1.600 1.00 95.62 176 PRO A O 1
ATOM 1343 N N . TRP A 1 177 ? -1.406 -3.164 1.827 1.00 95.62 177 TRP A N 1
ATOM 1344 C CA . TRP A 1 177 ? -2.590 -3.692 2.510 1.00 95.62 177 TRP A CA 1
ATOM 1345 C C . TRP A 1 177 ? -2.350 -3.722 4.014 1.00 95.62 177 TRP A C 1
ATOM 1347 O O . TRP A 1 177 ? -1.381 -4.339 4.452 1.00 95.62 177 TRP A O 1
ATOM 1357 N N . VAL A 1 178 ? -3.202 -3.059 4.803 1.00 95.88 178 VAL A N 1
ATOM 1358 C CA . VAL A 1 178 ? -3.015 -2.905 6.257 1.00 95.88 178 VAL A CA 1
ATOM 1359 C C . VAL A 1 178 ? -4.223 -3.424 7.031 1.00 95.88 178 VAL A C 1
ATOM 1361 O O . VAL A 1 178 ? -5.369 -3.115 6.712 1.00 95.88 178 VAL A O 1
ATOM 1364 N N . VAL A 1 179 ? -3.994 -4.179 8.100 1.00 94.25 179 VAL A N 1
ATOM 1365 C CA . VAL A 1 179 ? -5.078 -4.661 8.959 1.00 94.25 179 VAL A CA 1
ATOM 1366 C C . VAL A 1 179 ? -4.633 -4.791 10.407 1.00 94.25 179 VAL A C 1
ATOM 1368 O O . VAL A 1 179 ? -3.446 -4.897 10.700 1.00 94.25 179 VAL A O 1
ATOM 1371 N N . PHE A 1 180 ? -5.594 -4.771 11.325 1.00 91.62 180 PHE A N 1
ATOM 1372 C CA . PHE A 1 180 ? -5.365 -5.160 12.707 1.00 91.62 180 PHE A CA 1
ATOM 1373 C C . PHE A 1 180 ? -5.719 -6.641 12.886 1.00 91.62 180 PHE A C 1
ATOM 1375 O O . PHE A 1 180 ? -6.878 -7.023 12.712 1.00 91.62 180 PHE A O 1
ATOM 1382 N N . ASP A 1 181 ? -4.734 -7.470 13.224 1.00 88.88 181 ASP A N 1
ATOM 1383 C CA . ASP A 1 181 ? -4.937 -8.889 13.498 1.00 88.88 181 ASP A CA 1
ATOM 1384 C C . ASP A 1 181 ? -5.206 -9.106 14.992 1.00 88.88 181 ASP A C 1
ATOM 1386 O O . ASP A 1 181 ? -4.327 -8.964 15.843 1.00 88.88 181 ASP A O 1
ATOM 1390 N N . GLN A 1 182 ? -6.451 -9.463 15.313 1.00 86.00 182 GLN A N 1
ATOM 1391 C CA . GLN A 1 182 ? -6.894 -9.670 16.692 1.00 86.00 182 GLN A CA 1
ATOM 1392 C C . GLN A 1 182 ? -6.190 -10.852 17.367 1.00 86.00 182 GLN A C 1
ATOM 1394 O O . GLN A 1 182 ? -6.010 -10.827 18.581 1.00 86.00 182 GLN A O 1
ATOM 1399 N N . ALA A 1 183 ? -5.791 -11.875 16.603 1.00 84.81 183 ALA A N 1
ATOM 1400 C CA . ALA A 1 183 ? -5.156 -13.068 17.155 1.00 84.81 183 ALA A CA 1
ATOM 1401 C C . ALA A 1 183 ? -3.730 -12.789 17.655 1.00 84.81 183 ALA A C 1
ATOM 1403 O O . ALA A 1 183 ? -3.325 -13.320 18.688 1.00 84.81 183 ALA A O 1
ATOM 1404 N N . SER A 1 184 ? -2.976 -11.952 16.936 1.00 86.50 184 SER A N 1
ATOM 1405 C CA . SER A 1 184 ? -1.608 -11.558 17.300 1.00 86.50 184 SER A CA 1
ATOM 1406 C C . SER A 1 184 ? -1.521 -10.240 18.081 1.00 86.50 184 SER A C 1
ATOM 1408 O O . SER A 1 184 ? -0.439 -9.887 18.549 1.00 86.50 184 SER A O 1
ATOM 1410 N N . ASP A 1 185 ? -2.638 -9.522 18.237 1.00 89.75 185 ASP A N 1
ATOM 1411 C CA . ASP A 1 185 ? -2.725 -8.182 18.838 1.00 89.75 185 ASP A CA 1
ATOM 1412 C C . ASP A 1 185 ? -1.806 -7.143 18.161 1.00 89.75 185 ASP A C 1
ATOM 1414 O O . ASP A 1 185 ? -1.267 -6.229 18.793 1.00 89.75 185 ASP A O 1
ATOM 1418 N N . GLN A 1 186 ? -1.607 -7.277 16.848 1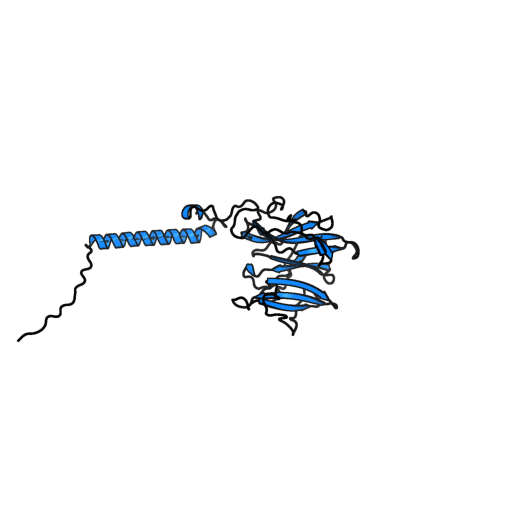.00 92.75 186 GLN A N 1
ATOM 1419 C CA . GLN A 1 186 ? -0.682 -6.454 16.069 1.00 92.75 186 GLN A CA 1
ATOM 1420 C C . GLN A 1 186 ? -1.334 -5.905 14.806 1.00 92.75 186 GLN A C 1
ATOM 1422 O O . GLN A 1 186 ? -2.245 -6.494 14.228 1.00 92.75 186 GLN A O 1
ATOM 1427 N N . TYR A 1 187 ? -0.838 -4.754 14.358 1.00 95.00 187 TYR A N 1
ATOM 1428 C CA . TYR A 1 187 ? -1.101 -4.304 13.001 1.00 95.00 187 TYR A CA 1
ATOM 1429 C C . TYR A 1 187 ? -0.159 -5.025 12.049 1.00 95.00 187 TYR A C 1
ATOM 1431 O O . TYR A 1 187 ? 1.029 -5.171 12.338 1.00 95.00 187 TYR A O 1
ATOM 1439 N N . VAL A 1 188 ? -0.699 -5.441 10.912 1.00 94.88 188 VAL A N 1
ATOM 1440 C CA 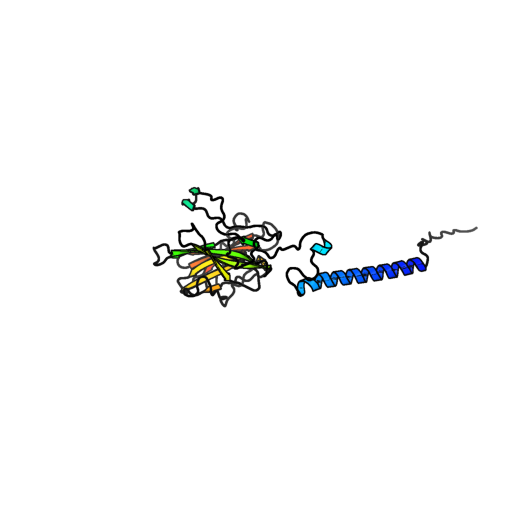. VAL A 1 188 ? -0.000 -6.157 9.853 1.00 94.88 188 VAL A CA 1
ATOM 1441 C C . VAL A 1 188 ? -0.107 -5.355 8.563 1.00 94.88 188 VAL A C 1
ATOM 1443 O O . VAL A 1 188 ? -1.179 -4.847 8.241 1.00 94.88 188 VAL A O 1
ATOM 1446 N N . MET A 1 189 ? 0.998 -5.252 7.830 1.00 95.50 189 MET A N 1
ATOM 1447 C CA . MET A 1 189 ? 1.070 -4.644 6.508 1.00 95.50 189 MET A CA 1
ATOM 1448 C C . MET A 1 189 ? 1.705 -5.619 5.519 1.00 95.50 189 MET A C 1
ATOM 1450 O O . MET A 1 189 ? 2.761 -6.188 5.797 1.00 95.50 189 MET A O 1
ATOM 1454 N N . ILE A 1 190 ? 1.089 -5.769 4.348 1.00 93.06 190 ILE A N 1
ATOM 1455 C CA . ILE A 1 190 ? 1.653 -6.485 3.201 1.00 93.06 190 ILE A CA 1
ATOM 1456 C C . ILE A 1 190 ? 1.760 -5.487 2.040 1.00 93.06 190 ILE A C 1
ATOM 1458 O O . ILE A 1 190 ? 0.743 -5.187 1.410 1.00 93.06 190 ILE A O 1
ATOM 1462 N N . PRO A 1 191 ? 2.949 -4.919 1.775 1.00 92.75 191 PRO A N 1
ATOM 1463 C CA . PRO A 1 191 ? 3.174 -4.077 0.610 1.00 92.75 191 PRO A CA 1
ATOM 1464 C C . PRO A 1 191 ? 3.501 -4.909 -0.638 1.00 92.75 191 PRO A C 1
ATOM 1466 O O . PRO A 1 191 ? 4.005 -6.030 -0.566 1.00 92.75 191 PRO A O 1
ATOM 1469 N N . ASN A 1 192 ? 3.279 -4.310 -1.801 1.00 90.25 192 ASN A N 1
ATOM 1470 C CA . ASN A 1 192 ? 3.788 -4.773 -3.085 1.00 90.25 192 ASN A CA 1
ATOM 1471 C C . ASN A 1 192 ? 5.292 -4.514 -3.197 1.00 90.25 192 ASN A C 1
ATOM 1473 O O . ASN A 1 192 ? 5.734 -3.365 -3.135 1.00 90.25 192 ASN A O 1
ATOM 1477 N N . THR A 1 193 ? 6.056 -5.569 -3.457 1.00 84.62 193 THR A N 1
ATOM 1478 C CA . THR A 1 193 ? 7.500 -5.510 -3.722 1.00 84.62 193 THR A CA 1
ATOM 1479 C C . THR A 1 193 ? 7.845 -5.841 -5.181 1.00 84.62 193 THR A C 1
ATOM 1481 O O . THR A 1 193 ? 8.975 -5.621 -5.616 1.00 84.62 193 THR A O 1
ATOM 1484 N N . TYR A 1 194 ? 6.879 -6.278 -5.997 1.00 76.50 194 TYR A N 1
ATOM 1485 C CA . TYR A 1 194 ? 7.089 -6.831 -7.341 1.00 76.50 194 TYR A CA 1
ATOM 1486 C C . TYR A 1 194 ? 7.838 -5.890 -8.295 1.00 76.50 194 TYR A C 1
ATOM 1488 O O . TYR A 1 194 ? 8.708 -6.330 -9.050 1.00 76.50 194 TYR A O 1
ATOM 1496 N N . LYS A 1 195 ? 7.525 -4.582 -8.284 1.00 75.56 195 LYS A N 1
ATOM 1497 C CA . LYS A 1 195 ? 8.189 -3.589 -9.161 1.00 75.56 195 LYS A CA 1
ATOM 1498 C C . LYS A 1 195 ? 9.693 -3.473 -8.881 1.00 75.56 195 LYS A C 1
ATOM 1500 O O . LYS A 1 195 ? 10.437 -3.078 -9.772 1.00 75.56 195 LYS A O 1
ATOM 1505 N N . SER A 1 196 ? 10.137 -3.843 -7.681 1.00 74.38 196 SER A N 1
ATOM 1506 C CA . SER A 1 196 ? 11.547 -3.802 -7.289 1.00 74.38 196 SER A CA 1
ATOM 1507 C C . SER A 1 196 ? 12.357 -5.032 -7.717 1.00 74.38 196 SER A C 1
ATOM 1509 O O . SER A 1 196 ? 13.570 -5.063 -7.532 1.00 74.38 196 SER A O 1
ATOM 1511 N N . GLY A 1 197 ? 11.706 -6.042 -8.304 1.00 74.00 197 GLY A N 1
ATOM 1512 C CA . GLY A 1 197 ? 12.333 -7.309 -8.687 1.00 74.00 197 GLY A CA 1
ATOM 1513 C C . GLY A 1 197 ? 12.392 -8.343 -7.561 1.00 74.00 197 GLY A C 1
ATOM 1514 O O . GLY A 1 197 ? 12.672 -9.511 -7.839 1.00 74.00 197 GLY A O 1
ATOM 1515 N N . ASP A 1 198 ? 12.073 -7.948 -6.327 1.00 73.69 198 ASP A N 1
ATOM 1516 C CA . ASP A 1 198 ? 11.869 -8.870 -5.219 1.00 73.69 198 ASP A CA 1
ATOM 1517 C C . ASP A 1 198 ? 10.580 -9.672 -5.437 1.00 73.69 198 ASP A C 1
ATOM 1519 O O . ASP A 1 198 ? 9.496 -9.117 -5.632 1.00 73.69 198 ASP A O 1
ATOM 1523 N N . ARG A 1 199 ? 10.726 -10.997 -5.451 1.00 73.62 199 ARG A N 1
ATOM 1524 C CA . ARG A 1 199 ? 9.619 -11.940 -5.603 1.00 73.62 199 ARG A CA 1
ATOM 1525 C C . ARG A 1 199 ? 9.162 -12.519 -4.273 1.00 73.62 199 ARG A C 1
ATOM 1527 O O . ARG A 1 199 ? 8.291 -13.359 -4.262 1.00 73.62 199 ARG A O 1
ATOM 1534 N N . THR A 1 200 ? 9.697 -12.094 -3.142 1.00 75.25 200 THR A N 1
ATOM 1535 C CA . THR A 1 200 ? 9.221 -12.583 -1.847 1.00 75.25 200 THR A CA 1
ATOM 1536 C C . THR A 1 200 ? 8.036 -11.760 -1.367 1.00 75.25 200 THR A C 1
ATOM 1538 O O . THR A 1 200 ? 7.997 -10.536 -1.533 1.00 75.25 200 THR A O 1
ATOM 1541 N N . VAL A 1 201 ? 7.057 -12.425 -0.754 1.00 80.06 201 VAL A N 1
ATOM 1542 C CA . VAL A 1 201 ? 5.980 -11.714 -0.068 1.00 80.06 201 VAL A CA 1
ATOM 1543 C C . VAL A 1 201 ? 6.466 -11.346 1.322 1.00 80.06 201 VAL A C 1
ATOM 1545 O O . VAL A 1 201 ? 6.778 -12.213 2.141 1.00 80.06 201 VAL A O 1
ATOM 1548 N N . LYS A 1 202 ? 6.539 -10.041 1.576 1.00 87.00 202 LYS A N 1
ATOM 1549 C CA . LYS A 1 202 ? 7.008 -9.491 2.844 1.00 87.00 202 LYS A CA 1
ATOM 1550 C C . LYS A 1 202 ? 5.833 -9.029 3.675 1.00 87.00 202 LYS A C 1
ATOM 1552 O O . LYS A 1 202 ? 4.963 -8.305 3.201 1.00 87.00 202 LYS A O 1
ATOM 1557 N N . LEU A 1 203 ? 5.849 -9.438 4.932 1.00 90.44 203 LEU A N 1
ATOM 1558 C CA . LEU A 1 203 ? 4.850 -9.064 5.910 1.00 90.44 203 LEU A CA 1
ATOM 1559 C C . LEU A 1 203 ? 5.537 -8.244 6.990 1.00 90.44 203 LEU A C 1
ATOM 1561 O O . LEU A 1 203 ? 6.577 -8.640 7.510 1.00 90.44 203 LEU A O 1
ATOM 1565 N N . PHE A 1 204 ? 4.976 -7.088 7.305 1.00 94.38 204 PHE A N 1
ATOM 1566 C CA . PHE A 1 204 ? 5.486 -6.194 8.330 1.00 94.38 204 PHE A CA 1
ATOM 1567 C C . PHE A 1 204 ? 4.485 -6.123 9.469 1.00 94.38 204 PHE A C 1
ATOM 1569 O O . PHE A 1 204 ? 3.279 -6.110 9.239 1.00 94.38 204 PHE A O 1
ATOM 1576 N N . VAL A 1 205 ? 4.983 -6.058 10.697 1.00 95.69 205 VAL A N 1
ATOM 1577 C CA . VAL A 1 205 ? 4.148 -5.951 11.894 1.00 95.69 205 VAL A CA 1
ATOM 1578 C C . VAL A 1 205 ? 4.513 -4.716 12.701 1.00 95.69 205 VAL A C 1
ATOM 1580 O O . VAL A 1 205 ? 5.677 -4.322 12.745 1.00 95.69 205 VAL A O 1
ATOM 1583 N N . THR A 1 206 ? 3.536 -4.115 13.372 1.00 97.00 206 THR A N 1
ATOM 1584 C CA . THR A 1 206 ? 3.770 -3.073 14.379 1.00 97.00 206 THR A CA 1
ATOM 1585 C C . THR A 1 206 ? 2.811 -3.218 15.558 1.00 97.00 206 THR A C 1
ATOM 1587 O O . THR A 1 206 ? 1.716 -3.775 15.447 1.00 97.00 206 THR A O 1
ATOM 1590 N N . SER A 1 207 ? 3.240 -2.739 16.725 1.00 95.69 207 SER A N 1
ATOM 1591 C CA . SER A 1 207 ? 2.417 -2.750 17.934 1.00 95.69 207 SER A CA 1
ATOM 1592 C C . SER A 1 207 ? 1.361 -1.643 17.893 1.00 95.69 207 SER A C 1
ATOM 1594 O O . SER A 1 207 ? 1.559 -0.607 17.258 1.00 95.69 207 SER A O 1
ATOM 1596 N N . LYS A 1 208 ? 0.275 -1.792 18.662 1.00 93.06 208 LYS A N 1
ATOM 1597 C CA . LYS A 1 208 ? -0.727 -0.723 18.841 1.00 93.06 208 LYS A CA 1
ATOM 1598 C C . LYS A 1 208 ? -0.134 0.604 19.322 1.00 93.06 208 LYS A C 1
ATOM 1600 O O . LYS A 1 208 ? -0.656 1.656 18.978 1.00 93.06 208 LYS A O 1
ATOM 1605 N N . ARG A 1 209 ? 0.933 0.553 20.127 1.00 94.25 209 ARG A N 1
ATOM 1606 C CA . ARG A 1 209 ? 1.581 1.741 20.700 1.00 94.25 209 ARG A CA 1
ATOM 1607 C C . ARG A 1 209 ? 2.424 2.497 19.673 1.00 94.25 209 ARG A C 1
ATOM 1609 O O . ARG A 1 209 ? 2.542 3.711 19.771 1.00 94.25 209 ARG A O 1
ATOM 1616 N N . SER A 1 210 ? 3.031 1.773 18.738 1.00 96.94 210 SER A N 1
ATOM 1617 C CA . SER A 1 210 ? 3.908 2.336 17.704 1.00 96.94 210 SER A CA 1
ATOM 1618 C C . SER A 1 210 ? 3.142 2.742 16.446 1.00 96.94 210 SER A C 1
ATOM 1620 O O . SER A 1 210 ? 3.602 3.609 15.707 1.00 96.94 210 SER A O 1
ATOM 1622 N N . PHE A 1 211 ? 1.976 2.135 16.214 1.00 96.12 211 PHE A N 1
ATOM 1623 C CA . PHE A 1 211 ? 1.098 2.444 15.093 1.00 96.12 211 PHE A CA 1
ATOM 1624 C C . PHE A 1 211 ? 0.762 3.953 15.027 1.00 96.12 211 PHE A C 1
ATOM 1626 O O . PHE A 1 211 ? 0.425 4.540 16.059 1.00 96.12 211 PHE A O 1
ATOM 1633 N N . PRO A 1 212 ? 0.812 4.599 13.840 1.00 96.75 212 PRO A N 1
ATOM 1634 C CA . PRO A 1 212 ? 0.926 4.024 12.489 1.00 96.75 212 PRO A CA 1
ATOM 1635 C C . PRO A 1 212 ? 2.359 3.775 11.978 1.00 96.75 212 PRO A C 1
ATOM 1637 O O . PRO A 1 212 ? 2.536 3.450 10.804 1.00 96.75 212 PRO A O 1
ATOM 1640 N N . PHE A 1 213 ? 3.369 3.907 12.838 1.00 97.75 213 PHE A N 1
ATOM 1641 C CA . PHE A 1 213 ? 4.788 3.733 12.516 1.00 97.75 213 PHE A CA 1
ATOM 1642 C C . PHE A 1 213 ? 5.360 2.451 13.143 1.00 97.75 213 PHE A C 1
ATOM 1644 O O . PHE A 1 213 ? 4.628 1.603 13.659 1.00 97.75 213 PHE A O 1
ATOM 1651 N N . GLY A 1 214 ? 6.689 2.307 13.125 1.00 97.12 214 GLY A N 1
ATOM 1652 C CA . GLY A 1 214 ? 7.400 1.244 13.845 1.00 97.12 214 GLY A CA 1
ATOM 1653 C C . GLY A 1 214 ? 7.249 -0.141 13.220 1.00 97.12 214 GLY A C 1
ATOM 1654 O O . GLY A 1 214 ? 7.273 -1.147 13.928 1.00 97.12 214 GLY A O 1
ATOM 1655 N N . TRP A 1 215 ? 7.058 -0.188 11.904 1.00 97.38 215 TRP A N 1
ATOM 1656 C CA . TRP A 1 215 ? 6.947 -1.424 11.144 1.00 97.38 215 TRP A CA 1
ATOM 1657 C C . TRP A 1 215 ? 8.266 -2.194 11.153 1.00 97.38 215 TRP A C 1
ATOM 1659 O O . TRP A 1 215 ? 9.330 -1.640 10.886 1.00 97.38 215 TRP A O 1
ATOM 1669 N N . ARG A 1 216 ? 8.190 -3.494 11.437 1.00 95.06 216 ARG A N 1
ATOM 1670 C CA . ARG A 1 216 ? 9.325 -4.423 11.375 1.00 95.06 216 ARG A CA 1
ATOM 1671 C C . ARG A 1 216 ? 8.973 -5.620 10.510 1.00 95.06 216 ARG A C 1
ATOM 1673 O O . ARG A 1 216 ? 7.840 -6.096 10.558 1.00 95.06 216 ARG A O 1
ATOM 1680 N N . LEU A 1 217 ? 9.942 -6.110 9.743 1.00 92.94 217 LEU A N 1
ATOM 1681 C CA . LEU A 1 217 ? 9.768 -7.311 8.932 1.00 92.94 217 LEU A CA 1
ATOM 1682 C C . LEU A 1 217 ? 9.465 -8.511 9.844 1.00 92.94 217 LEU A C 1
ATOM 1684 O O . LEU A 1 217 ? 10.180 -8.765 10.817 1.00 92.94 217 LEU A O 1
ATOM 1688 N N . HIS A 1 218 ? 8.399 -9.238 9.532 1.00 89.31 218 HIS A N 1
ATOM 1689 C CA . HIS A 1 218 ? 8.064 -10.504 10.170 1.00 89.31 218 HIS A CA 1
ATOM 1690 C C . HIS A 1 218 ? 8.993 -11.603 9.649 1.00 89.31 218 HIS A C 1
ATOM 1692 O O . HIS A 1 218 ? 9.263 -11.679 8.454 1.00 89.31 218 HIS A O 1
ATOM 1698 N N . GLN A 1 219 ? 9.508 -12.442 10.549 1.00 67.25 219 GLN A N 1
ATOM 1699 C CA . GLN A 1 219 ? 10.705 -13.267 10.314 1.00 67.25 219 GLN A CA 1
ATOM 1700 C C . GLN A 1 219 ? 10.558 -14.380 9.259 1.00 67.25 219 GLN A C 1
ATOM 1702 O O . GLN A 1 219 ? 11.552 -15.021 8.928 1.00 67.25 219 GLN A O 1
ATOM 1707 N N . GLN A 1 220 ? 9.363 -14.610 8.713 1.00 65.75 220 GLN A N 1
ATOM 1708 C CA . GLN A 1 220 ? 9.127 -15.598 7.660 1.00 65.75 220 GLN A CA 1
ATOM 1709 C C . GLN A 1 220 ? 8.460 -14.927 6.455 1.00 65.75 220 GLN A C 1
ATOM 1711 O O . GLN A 1 220 ? 7.241 -14.741 6.457 1.00 65.75 220 GLN A O 1
ATOM 1716 N N . PRO A 1 221 ? 9.239 -14.539 5.427 1.00 62.06 221 PRO A N 1
ATOM 1717 C CA . PRO A 1 221 ? 8.684 -14.228 4.119 1.00 62.06 221 PRO A CA 1
ATOM 1718 C C . PRO A 1 221 ? 7.910 -15.443 3.614 1.00 62.06 221 PRO A C 1
ATOM 1720 O O . PRO A 1 221 ? 8.373 -16.576 3.756 1.00 62.06 221 PRO A O 1
ATOM 1723 N N . VAL A 1 222 ? 6.740 -15.220 3.025 1.00 65.25 222 VAL A N 1
ATOM 1724 C CA . VAL A 1 222 ? 6.014 -16.316 2.384 1.00 65.25 222 VAL A CA 1
ATOM 1725 C C . VAL A 1 222 ? 6.715 -16.600 1.058 1.00 65.25 222 VAL A C 1
ATOM 1727 O O . VAL A 1 222 ? 6.858 -15.703 0.220 1.00 65.25 222 VAL A O 1
ATOM 1730 N N . GLU A 1 223 ? 7.212 -17.829 0.909 1.00 61.06 223 GLU A N 1
ATOM 1731 C CA . GLU A 1 223 ? 7.854 -18.302 -0.316 1.00 61.06 223 GLU A CA 1
ATOM 1732 C C . GLU A 1 223 ? 6.806 -18.401 -1.431 1.00 61.06 223 GLU A C 1
ATOM 1734 O O . GLU A 1 223 ? 6.032 -19.353 -1.502 1.00 61.06 223 GLU A O 1
ATOM 1739 N N . ASP A 1 224 ? 6.762 -17.390 -2.296 1.00 67.38 224 ASP A N 1
ATOM 1740 C CA . ASP A 1 224 ? 5.937 -17.381 -3.503 1.00 67.38 224 ASP A CA 1
ATOM 1741 C C . ASP A 1 224 ? 6.608 -16.526 -4.601 1.00 67.38 224 ASP A C 1
ATOM 1743 O O . ASP A 1 224 ? 7.670 -15.958 -4.385 1.00 67.38 224 ASP A O 1
ATOM 1747 N N . ASP A 1 225 ? 6.006 -16.428 -5.787 1.00 65.75 225 ASP A N 1
ATOM 1748 C CA . ASP A 1 225 ? 6.477 -15.703 -6.980 1.00 65.75 225 ASP A CA 1
ATOM 1749 C C . ASP A 1 225 ? 6.301 -14.165 -6.905 1.00 65.75 225 ASP A C 1
ATOM 1751 O O . ASP A 1 225 ? 6.443 -13.458 -7.913 1.00 65.75 225 ASP A O 1
ATOM 1755 N N . GLY A 1 226 ? 6.017 -13.631 -5.718 1.00 68.38 226 GLY A N 1
ATOM 1756 C CA . GLY A 1 226 ? 5.899 -12.202 -5.439 1.00 68.38 226 GLY A CA 1
ATOM 1757 C C . GLY A 1 226 ? 4.508 -11.678 -5.735 1.00 68.38 226 GLY A C 1
ATOM 1758 O O . GLY A 1 226 ? 4.004 -11.778 -6.857 1.00 68.38 226 GLY A O 1
ATOM 1759 N N . PHE A 1 227 ? 3.879 -11.095 -4.719 1.00 78.69 227 PHE A N 1
ATOM 1760 C CA . PHE A 1 227 ? 2.546 -10.524 -4.854 1.00 78.69 227 PHE A CA 1
ATOM 1761 C C . PHE A 1 227 ? 2.652 -9.102 -5.395 1.00 78.69 227 PHE A C 1
ATOM 1763 O O . PHE A 1 227 ? 3.400 -8.272 -4.880 1.00 78.69 227 PHE A O 1
ATOM 1770 N N . MET A 1 228 ? 1.907 -8.836 -6.465 1.00 80.94 228 MET A N 1
ATOM 1771 C CA . MET A 1 228 ? 1.741 -7.493 -7.001 1.00 80.94 228 MET A CA 1
ATOM 1772 C C . MET A 1 228 ? 0.751 -6.713 -6.149 1.00 80.94 228 MET A C 1
ATOM 1774 O O . MET A 1 228 ? 1.078 -5.673 -5.626 1.00 80.94 228 MET A O 1
ATOM 1778 N N . GLU A 1 229 ? -0.470 -7.189 -5.993 1.00 85.50 229 GLU A N 1
ATOM 1779 C CA . GLU A 1 229 ? -1.479 -6.506 -5.183 1.00 85.50 229 GLU A CA 1
ATOM 1780 C C . GLU A 1 229 ? -2.056 -7.537 -4.232 1.00 85.50 229 GLU A C 1
ATOM 1782 O O . GLU A 1 229 ? -2.270 -8.685 -4.624 1.00 85.50 229 GLU A O 1
ATOM 1787 N N . THR A 1 230 ? -2.237 -7.138 -2.978 1.00 89.38 230 THR A N 1
ATOM 1788 C CA . THR A 1 230 ? -2.754 -8.006 -1.925 1.00 89.38 230 THR A CA 1
ATOM 1789 C C . THR A 1 230 ? -3.984 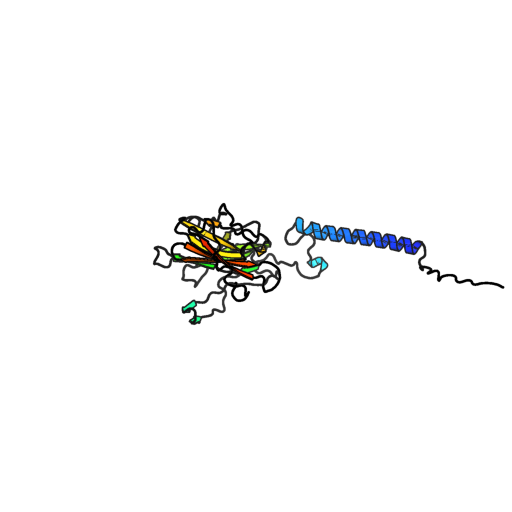-7.345 -1.333 1.00 89.38 230 THR A C 1
ATOM 1791 O O . THR A 1 230 ? -3.966 -6.159 -1.023 1.00 89.38 230 THR A O 1
ATOM 1794 N N . THR A 1 231 ? -5.058 -8.104 -1.166 1.00 91.56 231 THR A N 1
ATOM 1795 C CA . THR A 1 231 ? -6.204 -7.691 -0.357 1.00 91.56 231 THR A CA 1
ATOM 1796 C C . THR A 1 231 ? -6.714 -8.881 0.428 1.00 91.56 231 THR A C 1
ATOM 1798 O O . THR A 1 231 ? -6.558 -10.027 0.007 1.00 91.56 231 THR A O 1
ATOM 1801 N N . GLY A 1 232 ? -7.296 -8.634 1.591 1.00 92.06 232 GLY A N 1
ATOM 1802 C CA . GLY A 1 232 ? -7.635 -9.694 2.519 1.00 92.06 232 GLY A CA 1
ATOM 1803 C C . GLY A 1 232 ? -8.903 -9.437 3.301 1.00 92.06 232 GLY A C 1
ATOM 1804 O O . GLY A 1 232 ? -9.288 -8.296 3.549 1.00 92.06 232 GLY A O 1
ATOM 1805 N N . VAL A 1 233 ? -9.532 -10.529 3.723 1.00 93.50 233 VAL A N 1
ATOM 1806 C CA . VAL A 1 233 ? -10.721 -10.519 4.570 1.00 93.50 233 VAL A CA 1
ATOM 1807 C C . VAL A 1 233 ? -10.626 -11.622 5.615 1.00 93.50 233 VAL A C 1
ATOM 1809 O O . VAL A 1 233 ? -10.176 -12.733 5.332 1.00 93.50 233 VAL A O 1
ATOM 1812 N N . HIS A 1 234 ? -11.064 -11.323 6.835 1.00 92.38 234 HIS A N 1
ATOM 1813 C CA . HIS A 1 234 ? -11.248 -12.340 7.860 1.00 92.38 234 HIS A CA 1
ATOM 1814 C C . HIS A 1 234 ? -12.675 -12.888 7.775 1.00 92.38 234 HIS A C 1
ATOM 1816 O O . HIS A 1 234 ? -13.644 -12.157 7.980 1.00 92.38 234 HIS A O 1
ATOM 1822 N N . TYR A 1 235 ? -12.816 -14.172 7.454 1.00 93.69 235 TYR A N 1
ATOM 1823 C CA . TYR A 1 235 ? -14.109 -14.822 7.255 1.00 93.69 235 TYR A CA 1
ATOM 1824 C C . TYR A 1 235 ? -14.081 -16.259 7.778 1.00 93.69 235 TYR A C 1
ATOM 1826 O O . TYR A 1 235 ? -13.159 -17.020 7.484 1.00 93.69 235 TYR A O 1
ATOM 1834 N N . GLN A 1 236 ? -15.102 -16.624 8.563 1.00 93.38 236 GLN A N 1
ATOM 1835 C CA . GLN A 1 236 ? -15.239 -17.946 9.196 1.00 93.38 236 GLN A CA 1
ATOM 1836 C C . GLN A 1 236 ? -13.982 -18.395 9.972 1.00 93.38 236 GLN A C 1
ATOM 1838 O O . GLN A 1 236 ? -13.542 -19.539 9.872 1.00 93.38 236 GLN A O 1
ATOM 1843 N N . GLY A 1 237 ? -13.390 -17.481 10.752 1.00 90.62 237 GLY A N 1
ATOM 1844 C CA . GLY A 1 237 ? -12.236 -17.778 11.614 1.00 90.62 237 GLY A CA 1
ATOM 1845 C C . GLY A 1 237 ? -10.919 -18.010 10.865 1.00 90.62 237 GLY A C 1
ATOM 1846 O O . GLY A 1 237 ? -10.010 -18.637 11.407 1.00 90.62 237 GLY A O 1
ATOM 1847 N N . LYS A 1 238 ? -10.830 -17.561 9.610 1.00 92.00 238 LYS A N 1
ATOM 1848 C CA . LYS A 1 238 ? -9.617 -17.609 8.794 1.00 92.00 238 LYS A CA 1
ATOM 1849 C C . LYS A 1 238 ? -9.403 -16.281 8.085 1.00 92.00 238 LYS A C 1
ATOM 1851 O O . LYS A 1 238 ? -10.355 -15.602 7.701 1.00 92.00 238 LYS A O 1
ATOM 1856 N N . TRP A 1 239 ? -8.143 -15.958 7.853 1.00 92.50 239 TRP A N 1
ATOM 1857 C CA . TRP A 1 239 ? -7.733 -14.958 6.885 1.00 92.50 239 TRP A CA 1
ATOM 1858 C C . TRP A 1 239 ? -7.783 -15.556 5.487 1.00 92.50 239 TRP A C 1
ATOM 1860 O O . TRP A 1 239 ? -7.248 -16.640 5.261 1.00 92.50 239 TRP A O 1
ATOM 1870 N N . TRP A 1 240 ? -8.413 -14.836 4.567 1.00 94.00 240 TRP A N 1
ATOM 1871 C CA . TRP A 1 240 ? -8.434 -15.116 3.138 1.00 94.00 240 TRP A CA 1
ATOM 1872 C C . TRP A 1 240 ? -7.735 -13.970 2.427 1.00 94.00 240 TRP A C 1
ATOM 1874 O O . TRP A 1 240 ? -8.151 -12.823 2.578 1.00 94.00 240 TRP A O 1
ATOM 1884 N N . ILE A 1 241 ? -6.681 -14.276 1.679 1.00 92.38 241 ILE A N 1
ATOM 1885 C CA . ILE A 1 241 ? -5.850 -13.302 0.976 1.00 92.38 241 ILE A CA 1
ATOM 1886 C C . ILE A 1 241 ? -5.970 -13.536 -0.526 1.00 92.38 241 ILE A C 1
ATOM 1888 O O . ILE A 1 241 ? -5.666 -14.615 -1.032 1.00 92.38 241 ILE A O 1
ATOM 1892 N N . PHE A 1 242 ? -6.397 -12.504 -1.237 1.00 92.62 242 PHE A N 1
ATOM 1893 C CA . PHE A 1 242 ? -6.383 -12.432 -2.686 1.00 92.62 242 PHE A CA 1
ATOM 1894 C C . PHE A 1 242 ? -5.090 -11.746 -3.104 1.00 92.62 242 PHE A C 1
ATOM 1896 O O . PHE A 1 242 ? -4.824 -10.616 -2.691 1.00 92.62 242 PHE A O 1
ATOM 1903 N N . ALA A 1 243 ? -4.294 -12.436 -3.911 1.00 90.31 243 ALA A N 1
ATOM 1904 C CA . ALA A 1 243 ? -3.014 -11.932 -4.368 1.00 90.31 243 ALA A CA 1
ATOM 1905 C C . ALA A 1 243 ? -2.923 -11.982 -5.888 1.00 90.31 243 ALA A C 1
ATOM 1907 O O . ALA A 1 243 ? -3.048 -13.039 -6.518 1.00 90.31 243 ALA A O 1
ATOM 1908 N N . THR A 1 244 ? -2.663 -10.826 -6.480 1.00 90.12 244 THR A N 1
ATOM 1909 C CA . THR A 1 244 ? -2.367 -10.717 -7.901 1.00 90.12 244 THR A CA 1
ATOM 1910 C C . THR A 1 244 ? -0.922 -11.105 -8.132 1.00 90.12 244 THR A C 1
ATOM 1912 O O . THR A 1 244 ? -0.014 -10.470 -7.606 1.00 90.12 244 THR A O 1
ATOM 1915 N N . VAL A 1 245 ? -0.686 -12.109 -8.970 1.00 86.69 245 VAL A N 1
ATOM 1916 C CA . VAL A 1 245 ? 0.663 -12.497 -9.396 1.00 86.69 245 VAL A CA 1
ATOM 1917 C C . VAL A 1 245 ? 0.796 -12.387 -10.904 1.00 86.69 245 VAL A C 1
ATOM 1919 O O . VAL A 1 245 ? -0.173 -12.558 -11.652 1.00 86.69 245 VAL A O 1
ATOM 1922 N N . ARG A 1 246 ? 2.019 -12.133 -11.374 1.00 83.31 246 ARG A N 1
ATOM 1923 C CA . ARG A 1 246 ? 2.326 -12.094 -12.805 1.00 83.31 246 ARG A CA 1
ATOM 1924 C C . ARG A 1 246 ? 3.405 -13.100 -13.166 1.00 83.31 246 ARG A C 1
ATOM 1926 O O . ARG A 1 246 ? 4.583 -12.888 -12.876 1.00 83.31 246 ARG A O 1
ATOM 1933 N N . ARG A 1 247 ? 3.001 -14.149 -13.886 1.00 77.25 247 ARG A N 1
ATOM 1934 C CA . ARG A 1 247 ? 3.884 -15.223 -14.356 1.00 77.25 247 ARG A CA 1
ATOM 1935 C C . ARG A 1 247 ? 4.027 -15.173 -15.878 1.00 77.25 247 ARG A C 1
ATOM 1937 O O . ARG A 1 247 ? 3.062 -15.375 -16.612 1.00 77.25 247 ARG A O 1
ATOM 1944 N N . GLY A 1 248 ? 5.242 -14.904 -16.354 1.00 75.12 248 GLY A N 1
ATOM 1945 C CA . GLY A 1 248 ? 5.553 -14.767 -17.783 1.00 75.12 248 GLY A CA 1
ATOM 1946 C C . GLY A 1 248 ? 5.371 -13.347 -18.337 1.00 75.12 248 GLY A C 1
ATOM 1947 O O . GLY A 1 248 ? 5.272 -12.374 -17.591 1.00 75.12 248 GLY A O 1
ATOM 1948 N N . ARG A 1 249 ? 5.378 -13.224 -19.671 1.00 72.88 249 ARG A N 1
ATOM 1949 C CA . ARG A 1 249 ? 5.228 -11.952 -20.404 1.00 72.88 249 ARG A CA 1
ATOM 1950 C C . ARG A 1 249 ? 3.865 -11.892 -21.108 1.00 72.88 249 ARG A C 1
ATOM 1952 O O . ARG A 1 249 ? 3.303 -12.923 -21.460 1.00 72.88 249 ARG A O 1
ATOM 1959 N N . GLY A 1 250 ? 3.357 -10.682 -21.346 1.00 72.62 250 GLY A N 1
ATOM 1960 C CA . GLY A 1 250 ? 2.112 -10.439 -22.091 1.00 72.62 250 GLY A CA 1
ATOM 1961 C C . GLY A 1 250 ? 0.862 -10.283 -21.217 1.00 72.62 250 GLY A C 1
ATOM 1962 O O . GLY A 1 250 ? 0.896 -10.495 -20.007 1.00 72.62 250 GLY A O 1
ATOM 1963 N N . ALA A 1 251 ? -0.257 -9.887 -21.828 1.00 67.38 251 ALA A N 1
ATOM 1964 C CA . ALA A 1 251 ? -1.489 -9.524 -21.114 1.00 67.38 251 ALA A CA 1
ATOM 1965 C C . ALA A 1 251 ? -2.117 -10.683 -20.317 1.00 67.38 251 ALA A C 1
ATOM 1967 O O . ALA A 1 251 ? -2.730 -10.445 -19.283 1.00 67.38 251 ALA A O 1
ATOM 1968 N N . ASN A 1 252 ? -1.895 -11.932 -20.736 1.00 72.50 252 ASN A N 1
ATOM 1969 C CA . ASN A 1 252 ? -2.457 -13.130 -20.101 1.00 72.50 252 ASN A CA 1
ATOM 1970 C C . ASN A 1 252 ? -1.578 -13.701 -18.974 1.00 72.50 252 ASN A C 1
ATOM 1972 O O . ASN A 1 252 ? -1.777 -14.850 -18.578 1.00 72.50 252 ASN A O 1
ATOM 1976 N N . SER A 1 253 ? -0.596 -12.937 -18.486 1.00 83.69 253 SER A N 1
ATOM 1977 C CA . SER A 1 253 ? 0.324 -13.353 -17.413 1.00 83.69 253 SER A CA 1
ATOM 1978 C C . SER A 1 253 ? -0.215 -13.102 -16.000 1.00 83.69 253 SER A C 1
ATOM 1980 O O . SER A 1 253 ? 0.321 -13.660 -15.045 1.00 83.69 253 SER A O 1
ATOM 1982 N N . TYR A 1 254 ? -1.274 -12.297 -15.865 1.00 86.75 254 TYR A N 1
ATOM 1983 C CA . TYR A 1 254 ? -1.888 -11.950 -14.582 1.00 86.75 254 TYR A CA 1
ATOM 1984 C C . TYR A 1 254 ? -2.790 -13.072 -14.069 1.00 86.75 254 TYR A C 1
ATOM 1986 O O . TYR A 1 254 ? -3.558 -13.671 -14.829 1.00 86.75 254 TYR A O 1
ATOM 1994 N N . ARG A 1 255 ? -2.699 -13.364 -12.776 1.00 89.44 255 ARG A N 1
ATOM 1995 C CA . ARG A 1 255 ? -3.518 -14.360 -12.084 1.00 89.44 255 ARG A CA 1
ATOM 1996 C C . ARG A 1 255 ? -3.944 -13.790 -10.742 1.00 89.44 255 ARG A C 1
ATOM 1998 O O . ARG A 1 255 ? -3.085 -13.300 -10.016 1.00 89.44 255 ARG A O 1
ATOM 2005 N N . LEU A 1 256 ? -5.226 -13.913 -10.409 1.00 92.12 256 LEU A N 1
ATOM 2006 C CA . LEU A 1 256 ? -5.689 -13.709 -9.039 1.00 92.12 256 LEU A CA 1
ATOM 2007 C C . LEU A 1 256 ? -5.647 -15.050 -8.325 1.00 92.12 256 LEU A C 1
ATOM 2009 O O . LEU A 1 256 ? -6.390 -15.966 -8.690 1.00 92.12 256 LEU A O 1
ATOM 2013 N N . ARG A 1 257 ? -4.759 -15.177 -7.349 1.00 91.88 257 ARG A N 1
ATOM 2014 C CA . ARG A 1 257 ? -4.633 -16.371 -6.514 1.00 91.88 257 ARG A CA 1
ATOM 2015 C C . ARG A 1 257 ? -5.301 -16.130 -5.172 1.00 91.88 257 ARG A C 1
ATOM 2017 O O . ARG A 1 257 ? -5.401 -14.989 -4.723 1.00 91.88 257 ARG A O 1
ATOM 2024 N N . LEU A 1 258 ? -5.786 -17.206 -4.568 1.00 92.81 258 LEU A N 1
ATOM 2025 C CA . LEU A 1 258 ? -6.450 -17.171 -3.271 1.00 92.81 258 LEU A CA 1
ATOM 2026 C C . LEU A 1 258 ? -5.670 -18.015 -2.287 1.00 92.81 258 LEU A C 1
ATOM 2028 O O . LEU A 1 258 ? -5.437 -19.193 -2.539 1.00 92.81 258 LEU A O 1
ATOM 2032 N N . PHE A 1 259 ? -5.344 -17.423 -1.153 1.00 91.56 259 PHE A N 1
ATOM 2033 C CA . PHE A 1 259 ? -4.666 -18.075 -0.050 1.00 91.56 259 PHE A CA 1
ATOM 2034 C C . PHE A 1 259 ? -5.516 -17.980 1.205 1.00 91.56 259 PHE A C 1
ATOM 2036 O O . PHE A 1 259 ? -6.321 -17.058 1.353 1.00 91.56 259 PHE A O 1
ATOM 2043 N N . HIS A 1 260 ? -5.324 -18.911 2.128 1.00 92.19 260 HIS A N 1
ATOM 2044 C CA . HIS A 1 260 ? -5.940 -18.835 3.438 1.00 92.19 260 HIS A CA 1
ATOM 2045 C C . HIS A 1 260 ? -4.997 -19.247 4.560 1.00 92.19 260 HIS A C 1
ATOM 2047 O O . HIS A 1 260 ? -4.127 -20.102 4.397 1.00 92.19 260 HIS A O 1
ATOM 2053 N N . SER A 1 261 ? -5.228 -18.687 5.743 1.00 89.00 261 SER A N 1
ATOM 2054 C CA . SER A 1 261 ? -4.551 -19.102 6.966 1.00 89.00 261 SER A CA 1
ATOM 2055 C C . SER A 1 261 ? -5.399 -18.848 8.201 1.00 89.00 261 SER A C 1
ATOM 2057 O O . SER A 1 261 ? -6.288 -18.001 8.204 1.00 89.00 261 SER A O 1
ATOM 2059 N N . ARG A 1 262 ? -5.124 -19.583 9.279 1.00 86.94 262 ARG A N 1
ATOM 2060 C CA . ARG A 1 262 ? -5.729 -19.315 10.594 1.00 86.94 262 ARG A CA 1
ATOM 2061 C C . ARG A 1 262 ? -5.105 -18.099 11.276 1.00 86.94 262 ARG A C 1
ATOM 2063 O O . ARG A 1 262 ? -5.777 -17.439 12.054 1.00 86.94 262 ARG A O 1
ATOM 2070 N N . ASN A 1 263 ? -3.837 -17.815 10.992 1.00 84.31 263 ASN A N 1
ATOM 2071 C CA . ASN A 1 263 ? -3.109 -16.677 11.540 1.00 84.31 263 ASN A CA 1
ATOM 2072 C C . ASN A 1 263 ? -2.454 -15.929 10.381 1.00 84.31 263 ASN A C 1
ATOM 2074 O O . ASN A 1 263 ? -1.741 -16.533 9.583 1.00 84.31 263 ASN A O 1
ATOM 2078 N N . LEU A 1 264 ? -2.676 -14.620 10.297 1.00 86.56 264 LEU A N 1
ATOM 2079 C CA . LEU A 1 264 ? -2.146 -13.800 9.213 1.00 86.56 264 LEU A CA 1
ATOM 2080 C C . LEU A 1 264 ? -0.612 -13.820 9.152 1.00 86.56 264 LEU A C 1
ATOM 2082 O O . LEU A 1 264 ? -0.040 -13.776 8.070 1.00 86.56 264 LEU A O 1
ATOM 2086 N N . THR A 1 265 ? 0.036 -13.943 10.310 1.00 86.19 265 THR A N 1
ATOM 2087 C CA . THR A 1 265 ? 1.498 -14.051 10.461 1.00 86.19 265 THR A CA 1
ATOM 2088 C C . THR A 1 265 ? 2.019 -15.492 10.383 1.00 86.19 265 THR A C 1
ATOM 2090 O O . THR A 1 265 ? 3.215 -15.728 10.556 1.00 86.19 265 THR A O 1
ATOM 2093 N N . GLY A 1 266 ? 1.133 -16.469 10.173 1.00 81.12 266 GLY A N 1
ATOM 2094 C CA . GLY A 1 266 ? 1.492 -17.873 10.004 1.00 81.12 266 GLY A CA 1
ATOM 2095 C C . GLY A 1 266 ? 1.709 -18.255 8.540 1.00 81.12 266 GLY A C 1
ATOM 2096 O O . GLY A 1 266 ? 1.740 -17.415 7.646 1.00 81.12 266 GLY A O 1
ATOM 2097 N N . THR A 1 267 ? 1.814 -19.557 8.291 1.00 83.38 267 THR A N 1
ATOM 2098 C CA . THR A 1 267 ? 1.895 -20.111 6.936 1.00 83.38 267 THR A CA 1
ATOM 2099 C C . THR A 1 267 ? 0.574 -19.929 6.196 1.00 83.38 267 THR A C 1
ATOM 2101 O O . THR A 1 267 ? -0.502 -20.117 6.774 1.00 83.38 267 THR A O 1
ATOM 2104 N N . TRP A 1 268 ? 0.647 -19.574 4.916 1.00 86.62 268 TRP A N 1
ATOM 2105 C CA . TRP A 1 268 ? -0.513 -19.472 4.037 1.00 86.62 268 TRP A CA 1
ATOM 2106 C C . TRP A 1 268 ? -0.590 -20.677 3.111 1.00 86.62 268 TRP A C 1
ATOM 2108 O O . TRP A 1 268 ? 0.415 -21.112 2.556 1.00 86.62 268 TRP A O 1
ATOM 2118 N N . GLU A 1 269 ? -1.799 -21.192 2.927 1.00 89.94 269 GLU A N 1
ATOM 2119 C CA . GLU A 1 269 ? -2.081 -22.293 2.013 1.00 89.94 269 GLU A CA 1
ATOM 2120 C C . GLU A 1 269 ? -2.868 -21.758 0.820 1.00 89.94 269 GLU A C 1
ATOM 2122 O O . GLU A 1 269 ? -3.848 -21.030 0.991 1.00 89.94 269 GLU A O 1
ATOM 2127 N N . GLU A 1 270 ? -2.442 -22.100 -0.395 1.00 91.69 270 GLU A N 1
ATOM 2128 C CA . GLU A 1 270 ? -3.193 -21.748 -1.596 1.00 91.69 270 GLU A CA 1
ATOM 2129 C C . GLU A 1 270 ? -4.473 -22.588 -1.687 1.00 91.69 270 GLU A C 1
ATOM 2131 O O . GLU A 1 270 ? -4.461 -23.811 -1.549 1.00 91.69 270 GLU A O 1
ATOM 2136 N N . HIS A 1 271 ? -5.594 -21.925 -1.950 1.00 93.50 271 HIS A N 1
ATOM 2137 C CA . HIS A 1 271 ? -6.881 -22.582 -2.091 1.00 93.50 271 HIS A CA 1
ATOM 2138 C C . HIS A 1 271 ? -6.926 -23.429 -3.382 1.00 93.50 271 HIS A C 1
ATOM 2140 O O . HIS A 1 271 ? -6.514 -22.939 -4.435 1.00 93.50 271 HIS A O 1
ATOM 2146 N N . PRO A 1 272 ? -7.521 -24.640 -3.385 1.00 93.50 272 PRO A N 1
ATOM 2147 C CA . PRO A 1 272 ? -7.557 -25.515 -4.568 1.00 93.50 272 PRO A CA 1
ATOM 2148 C C . PRO A 1 272 ? -8.243 -24.922 -5.809 1.00 93.50 272 PRO A C 1
ATOM 2150 O O . PRO A 1 272 ? -7.960 -25.329 -6.931 1.00 93.50 272 PRO A O 1
ATOM 2153 N N . ALA A 1 273 ? -9.150 -23.960 -5.617 1.00 92.25 273 ALA A N 1
ATOM 2154 C CA . ALA A 1 273 ? -9.805 -23.233 -6.712 1.00 92.25 273 ALA A CA 1
ATOM 2155 C C . ALA A 1 273 ? -8.951 -22.088 -7.294 1.00 92.25 273 ALA A C 1
ATOM 2157 O O . ALA A 1 273 ? -9.420 -21.334 -8.143 1.00 92.25 273 ALA A O 1
ATOM 2158 N N . SER A 1 274 ? -7.722 -21.914 -6.812 1.00 90.56 274 SER A N 1
ATOM 2159 C CA . SER A 1 274 ? -6.782 -20.934 -7.335 1.00 90.56 274 SER A CA 1
ATOM 2160 C C . SER A 1 274 ? -6.166 -21.411 -8.667 1.00 90.56 274 SER A C 1
ATOM 2162 O O . SER A 1 274 ? -5.898 -22.602 -8.836 1.00 90.56 274 SER A O 1
ATOM 2164 N N . PRO A 1 275 ? -5.903 -20.514 -9.638 1.00 91.94 275 PRO A N 1
ATOM 2165 C CA . PRO A 1 275 ? -6.262 -19.099 -9.629 1.00 91.94 275 PRO A CA 1
ATOM 2166 C C . PRO A 1 275 ? -7.769 -18.903 -9.841 1.00 91.94 275 PRO A C 1
ATOM 2168 O O . PRO A 1 275 ? -8.354 -19.536 -10.718 1.00 91.94 275 PRO A O 1
ATOM 2171 N N . ILE A 1 276 ? -8.363 -17.954 -9.111 1.00 91.94 276 ILE A N 1
ATOM 2172 C CA . ILE A 1 276 ? -9.780 -17.576 -9.253 1.00 91.94 276 ILE A CA 1
ATOM 2173 C C . ILE A 1 276 ? -10.052 -17.069 -10.671 1.00 91.94 276 ILE A C 1
ATOM 2175 O O . ILE A 1 276 ? -11.083 -17.364 -11.269 1.00 91.94 276 ILE A O 1
ATOM 2179 N N . THR A 1 277 ? -9.117 -16.295 -11.227 1.00 89.19 277 THR A N 1
ATOM 2180 C CA . THR A 1 277 ? -9.219 -15.813 -12.602 1.00 89.19 277 THR A CA 1
ATOM 2181 C C . THR A 1 277 ? -7.859 -15.672 -13.269 1.00 89.19 277 THR A C 1
ATOM 2183 O O . THR A 1 277 ? -6.821 -15.448 -12.637 1.00 89.19 277 THR A O 1
ATOM 2186 N N . ARG A 1 278 ? -7.884 -15.824 -14.593 1.00 88.44 278 ARG A N 1
ATOM 2187 C CA . ARG A 1 278 ? -6.752 -15.646 -15.509 1.00 88.44 278 ARG A CA 1
ATOM 2188 C C . ARG A 1 278 ? -6.906 -14.418 -16.402 1.00 88.44 278 ARG A C 1
ATOM 2190 O O . ARG A 1 278 ? -5.981 -14.082 -17.141 1.00 88.44 278 ARG A O 1
ATOM 2197 N N . ASP A 1 279 ? -8.071 -13.785 -16.360 1.00 84.88 279 ASP A N 1
ATOM 2198 C CA . ASP A 1 279 ? -8.364 -12.591 -17.134 1.00 84.88 279 ASP A CA 1
ATOM 2199 C C . ASP A 1 279 ? -7.818 -11.372 -16.394 1.00 84.88 279 ASP A C 1
ATOM 2201 O O . ASP A 1 279 ? -8.183 -11.100 -15.250 1.00 84.88 279 ASP A O 1
ATOM 2205 N N . ARG A 1 280 ? -6.952 -10.615 -17.072 1.00 81.38 280 ARG A N 1
ATOM 2206 C CA . ARG A 1 280 ? -6.325 -9.404 -16.536 1.00 81.38 280 ARG A CA 1
ATOM 2207 C C . ARG A 1 280 ? -7.344 -8.397 -16.002 1.00 81.38 280 ARG A C 1
ATOM 2209 O O . ARG A 1 280 ? -7.018 -7.675 -15.072 1.00 81.38 280 ARG A O 1
ATOM 2216 N N . ARG A 1 281 ? -8.545 -8.334 -16.585 1.00 83.69 281 ARG A N 1
ATOM 2217 C CA . ARG A 1 281 ? -9.603 -7.389 -16.189 1.00 83.69 281 ARG A CA 1
ATOM 2218 C C . ARG A 1 281 ? -10.181 -7.671 -14.806 1.00 83.69 281 ARG A C 1
ATOM 2220 O O . ARG A 1 281 ? -10.752 -6.768 -14.217 1.00 83.69 281 ARG A O 1
ATOM 2227 N N . TYR A 1 282 ? -10.049 -8.907 -14.330 1.00 84.44 282 TYR A N 1
ATOM 2228 C CA . TYR A 1 282 ? -10.575 -9.351 -13.038 1.00 84.44 282 TYR A CA 1
ATOM 2229 C C . TYR A 1 282 ? -9.464 -9.758 -12.066 1.00 84.44 282 TYR A C 1
ATOM 2231 O O . TYR A 1 282 ? -9.747 -10.174 -10.949 1.00 84.44 282 TYR A O 1
ATOM 2239 N N . ALA A 1 283 ? -8.204 -9.708 -12.509 1.00 78.88 283 ALA A N 1
ATOM 2240 C CA . ALA A 1 283 ? -7.050 -10.112 -11.721 1.00 78.88 283 ALA A CA 1
ATOM 2241 C C . ALA A 1 283 ? -6.345 -8.941 -11.028 1.00 78.88 283 ALA A C 1
ATOM 2243 O O . ALA A 1 283 ? -5.197 -9.100 -10.640 1.00 78.88 283 ALA A O 1
ATOM 2244 N N . ARG A 1 284 ? -6.982 -7.775 -10.933 1.00 67.88 284 ARG A N 1
ATOM 2245 C CA . ARG A 1 284 ? -6.535 -6.576 -10.221 1.00 67.88 284 ARG A CA 1
ATOM 2246 C C . ARG A 1 284 ? -7.758 -5.892 -9.638 1.00 67.88 284 ARG A C 1
ATOM 2248 O O . ARG A 1 284 ? -8.786 -5.914 -10.352 1.00 67.88 284 ARG A O 1
#

Sequence (284 aa):
AIVSDLRSPKWRLWGTDGQLRFWRSALGLWTIASLTITIVLLVDPLFNRPNGLITTSLLTGRPSDSDPRPCGYDYEGSWQIGSVLGATPLSIQLSNQSVLSCSNLGGHTAASYVSEPYLLVTSVDGRSPGNWYAFYQVKDLRAGKGEIGVAKSRDLGATWEHLGTALEADHGLASPWVVFDQASDQYVMIPNTYKSGDRTVKLFVTSKRSFPFGWRLHQQPVEDDGFMETTGVHYQGKWWIFATVRRGRGANSYRLRLFHSRNLTGTWEEHPASPITRDRRYAR

Organism: NCBI:txid1034604

pLDDT: mean 80.78, std 15.26, range [30.95, 97.88]

Radius of gyration: 28.63 Å; chains: 1; bounding box: 75×46×102 Å

Foldseek 3Di:
DDDDDPDDPPPPPPDDPVRVVVVVVVVVVVVVVVVVVVCQVVCQCVPDPPAGPDGVCVVPVDHRQFDLAQLTHNVPDFEAAQDWDAPDPVGIDDDPDGQGGSVQLVPQASFNTKDQWDWDFDAPPVPHTDKIKIWTWTCGPRLNATFIWMWIDPPVPPHIHTPHTAGDDNFHWGNWEWDQFPVVQWIKIWTFRVVRVDQWTWIWIDHPVQPPHDTDTQPDTAPDRTFRHWDWDCDPQKIKIWGWDADDDDQQRIFTWIWIDNGPSDHIDTDPCPRVDRHSVPRD